Protein AF-A0A7C5FJA7-F1 (afdb_monomer_lite)

Foldseek 3Di:
DVVVVVVVVVVVVVVQVVVLVVLLVVLLVVLVVLLVVLVVVLVVLVPQPLDDPVVNVVLNVVSVVLNVVSVVLNVQSVPDPDPVSSVVSVVVVVVSSVVSVVSVVVSVLVSLLSVLVVLLVVLVVLLVVLVVLLVVLVVVVDDCPVLVVLSVQLVVLSVVLNVCSVVSVSVSSVVSSVVSVVSSVVSVVVSVVSVVCVVVPPPPDD

Secondary structure (DSSP, 8-state):
-HHHHHHHHHHHHHHHHHHHHHHHHHHHHHHHHHHHHHHHHHHHHHH-TTS-HHHHHHHHHHHHHHHHHHHHHHHHHHH--SHHHHHHHHHHHHHHHHHHHHHHHHHHHHHHHHHHHHHHHHHHHHHHHHHHHHHHHHHTT---HHHHHHHHHHHHHHHHHHHHHHTT-HHHHHHHHHHHHHHHHHHHHHHHHHHHHHHHTTS---

Radius of gyration: 31.48 Å; chains: 1; bounding box: 83×25×100 Å

pLDDT: mean 90.63, std 12.04, range [34.91, 98.62]

Sequence (206 aa):
MKEMKTRGAAITAEQKKTNLEIAKTMVQRAINKAISRLRKIQTRISKIKVITDDRKTKLTAQIEEQITALNSLKEKVGTATTKDELKTLTLQLKTKLSEARKLVKEIVAEILASHIDETITKLNTITTKIETEISTLKTQGQDVTAMEKTLNEAKNLINQTQTKNQAGDWREARKLAEQARAKLVKLVGEIKSAKAKLKGGTNETK

Structure (mmCIF, N/CA/C/O backbone):
data_AF-A0A7C5FJA7-F1
#
_entry.id   AF-A0A7C5FJA7-F1
#
loop_
_atom_site.group_PDB
_atom_site.id
_atom_site.type_symbol
_atom_site.label_atom_id
_atom_site.label_alt_id
_atom_site.label_comp_id
_atom_site.label_asym_id
_atom_site.label_entity_id
_atom_site.label_seq_id
_atom_site.pdbx_PDB_ins_code
_atom_site.Cartn_x
_atom_site.Cartn_y
_atom_site.Cartn_z
_atom_site.occupancy
_atom_site.B_iso_or_equiv
_atom_site.auth_seq_id
_atom_site.auth_comp_id
_atom_site.auth_asym_id
_atom_site.auth_atom_id
_atom_site.pdbx_PDB_model_num
ATOM 1 N N . MET A 1 1 ? 46.895 -9.691 -52.500 1.00 56.12 1 MET A N 1
ATOM 2 C CA . MET A 1 1 ? 46.841 -8.737 -51.357 1.00 56.12 1 MET A CA 1
ATOM 3 C C . MET A 1 1 ? 45.550 -7.904 -51.272 1.00 56.12 1 MET A C 1
ATOM 5 O O . MET A 1 1 ? 45.032 -7.775 -50.168 1.00 56.12 1 MET A O 1
ATOM 9 N N . LYS A 1 2 ? 44.994 -7.364 -52.375 1.00 56.56 2 LYS A N 1
ATOM 10 C CA . LYS A 1 2 ? 43.698 -6.635 -52.364 1.00 56.56 2 LYS A CA 1
ATOM 11 C C . LYS A 1 2 ? 42.500 -7.500 -51.917 1.00 56.56 2 LYS A C 1
ATOM 13 O O . LYS A 1 2 ? 41.647 -7.010 -51.188 1.00 56.56 2 LYS A O 1
ATOM 18 N N . GLU A 1 3 ? 42.476 -8.786 -52.268 1.00 55.69 3 GLU A N 1
ATOM 19 C CA . GLU A 1 3 ? 41.390 -9.723 -51.908 1.00 55.69 3 GLU A CA 1
ATOM 20 C C . GLU A 1 3 ? 41.403 -10.190 -50.438 1.00 55.69 3 GLU A C 1
ATOM 22 O O . GLU A 1 3 ? 40.358 -10.444 -49.846 1.00 55.69 3 GLU A O 1
ATOM 27 N N . MET A 1 4 ? 42.577 -10.255 -49.796 1.00 58.06 4 MET A N 1
ATOM 28 C CA . MET A 1 4 ? 42.670 -10.575 -48.361 1.00 58.06 4 MET A CA 1
ATOM 29 C C . MET A 1 4 ? 42.204 -9.407 -47.482 1.00 58.06 4 MET A C 1
ATOM 31 O O . MET A 1 4 ? 41.516 -9.624 -46.485 1.00 58.06 4 MET A O 1
ATOM 35 N N . LYS A 1 5 ? 42.526 -8.159 -47.861 1.00 60.97 5 LYS A N 1
ATOM 36 C CA . LYS A 1 5 ? 42.082 -6.962 -47.123 1.00 60.97 5 LYS A CA 1
ATOM 37 C C . LYS A 1 5 ? 40.563 -6.765 -47.195 1.00 60.97 5 LYS A C 1
ATOM 39 O O . LYS A 1 5 ? 39.954 -6.379 -46.203 1.00 60.97 5 LYS A O 1
ATOM 44 N N . THR A 1 6 ? 39.942 -7.073 -48.333 1.00 62.09 6 THR A N 1
ATOM 45 C CA . THR A 1 6 ? 38.484 -6.979 -48.522 1.00 62.09 6 THR A CA 1
ATOM 46 C C . THR A 1 6 ? 37.723 -8.077 -47.774 1.00 62.09 6 THR A C 1
ATOM 48 O O . THR A 1 6 ? 36.718 -7.774 -47.134 1.00 62.09 6 THR A O 1
ATOM 51 N N . ARG A 1 7 ? 38.237 -9.318 -47.732 1.00 60.69 7 ARG A N 1
ATOM 52 C CA . ARG A 1 7 ? 37.668 -10.390 -46.887 1.00 60.69 7 ARG A CA 1
ATOM 53 C C . ARG A 1 7 ? 37.761 -10.085 -45.385 1.00 60.69 7 ARG A C 1
ATOM 55 O O . ARG A 1 7 ? 36.775 -10.266 -44.675 1.00 60.69 7 ARG A O 1
ATOM 62 N N . GLY A 1 8 ? 38.892 -9.562 -44.900 1.00 59.78 8 GLY A N 1
ATOM 63 C CA . GLY A 1 8 ? 39.044 -9.155 -43.492 1.00 59.78 8 GLY A CA 1
ATOM 64 C C . GLY A 1 8 ? 38.118 -7.998 -43.078 1.00 59.78 8 GLY A C 1
ATOM 65 O O . GLY A 1 8 ? 37.560 -8.004 -41.978 1.00 59.78 8 GLY A O 1
ATOM 66 N N . ALA A 1 9 ? 37.890 -7.034 -43.977 1.00 64.19 9 ALA A N 1
ATOM 67 C CA . ALA A 1 9 ? 36.940 -5.937 -43.770 1.00 64.19 9 ALA A CA 1
ATOM 68 C C . ALA A 1 9 ? 35.469 -6.409 -43.772 1.00 64.19 9 ALA A C 1
ATOM 70 O O . ALA A 1 9 ? 34.658 -5.911 -42.993 1.00 64.19 9 ALA A O 1
ATOM 71 N N . ALA A 1 10 ? 35.125 -7.403 -44.597 1.00 62.59 10 ALA A N 1
ATOM 72 C CA . ALA A 1 10 ? 33.783 -7.984 -44.640 1.00 62.59 10 ALA A CA 1
ATOM 73 C C . ALA A 1 10 ? 33.454 -8.801 -43.375 1.00 62.59 10 ALA A C 1
ATOM 75 O O . ALA A 1 10 ? 32.378 -8.641 -42.804 1.00 62.59 10 ALA A O 1
ATOM 76 N N . ILE A 1 11 ? 34.402 -9.608 -42.878 1.00 62.06 11 ILE A N 1
ATOM 77 C CA . ILE A 1 11 ? 34.234 -10.380 -41.630 1.00 62.06 11 ILE A CA 1
ATOM 78 C C . ILE A 1 11 ? 34.013 -9.444 -40.431 1.00 62.06 11 ILE A C 1
ATOM 80 O O . ILE A 1 11 ? 33.131 -9.679 -39.604 1.00 62.06 11 ILE A O 1
ATOM 84 N N . THR A 1 12 ? 34.757 -8.337 -40.366 1.00 75.38 12 THR A N 1
ATOM 85 C CA . THR A 1 12 ? 34.593 -7.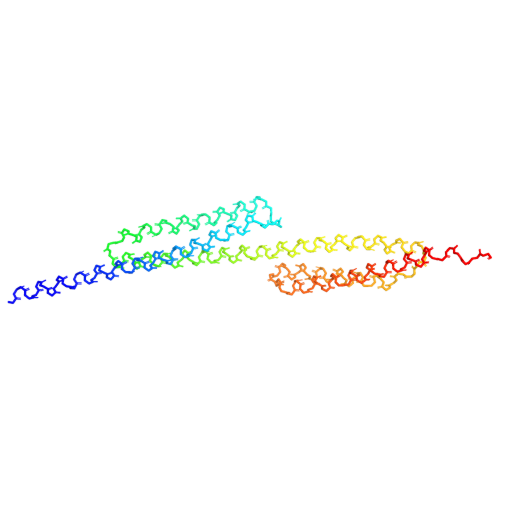341 -39.297 1.00 75.38 12 THR A CA 1
ATOM 86 C C . THR A 1 12 ? 33.293 -6.539 -39.416 1.00 75.38 12 THR A C 1
ATOM 88 O O . THR A 1 12 ? 32.748 -6.126 -38.391 1.00 75.38 12 THR A O 1
ATOM 91 N N . ALA A 1 13 ? 32.755 -6.333 -40.621 1.00 73.88 13 ALA A N 1
ATOM 92 C CA . ALA A 1 13 ? 31.445 -5.709 -40.824 1.00 73.88 13 ALA A CA 1
ATOM 93 C C . ALA A 1 13 ? 30.287 -6.635 -40.404 1.00 73.88 13 ALA A C 1
ATOM 95 O O . ALA A 1 13 ? 29.393 -6.203 -39.672 1.00 73.88 13 ALA A O 1
ATOM 96 N N . GLU A 1 14 ? 30.343 -7.915 -40.778 1.00 77.31 14 GLU A N 1
ATOM 97 C CA . GLU A 1 14 ? 29.319 -8.905 -40.417 1.00 77.31 14 GLU A CA 1
ATOM 98 C C . GLU A 1 14 ? 29.291 -9.169 -38.901 1.00 77.31 14 GLU A C 1
ATOM 100 O O . GLU A 1 14 ? 28.226 -9.231 -38.279 1.00 77.31 14 GLU A O 1
ATOM 105 N N . GLN A 1 15 ? 30.463 -9.206 -38.257 1.00 82.44 15 GLN A N 1
ATOM 106 C CA . GLN A 1 15 ? 30.565 -9.277 -36.796 1.00 82.44 15 GLN A CA 1
ATOM 107 C C . GLN A 1 15 ? 29.988 -8.032 -36.109 1.00 82.44 15 GLN A C 1
ATOM 109 O O . GLN A 1 15 ? 29.290 -8.155 -35.103 1.00 82.44 15 GLN A O 1
ATOM 114 N N . LYS A 1 16 ? 30.225 -6.825 -36.643 1.00 79.62 16 LYS A N 1
ATOM 115 C CA . LYS A 1 16 ? 29.628 -5.588 -36.104 1.00 79.62 16 LYS A CA 1
ATOM 116 C C . LYS A 1 16 ? 28.101 -5.605 -36.200 1.00 79.62 16 LYS A C 1
ATOM 118 O O . LYS A 1 16 ? 27.443 -5.229 -35.231 1.00 79.62 16 LYS A O 1
ATOM 123 N N . LYS A 1 17 ? 27.553 -6.075 -37.322 1.00 81.44 17 LYS A N 1
ATOM 124 C CA . LYS A 1 17 ? 26.106 -6.234 -37.529 1.00 81.44 17 LYS A CA 1
ATOM 125 C C . LYS A 1 17 ? 25.508 -7.248 -36.551 1.00 81.44 17 LYS A C 1
ATOM 127 O O . LYS A 1 17 ? 24.547 -6.934 -35.856 1.00 81.44 17 LYS A O 1
ATOM 132 N N . THR A 1 18 ? 26.142 -8.411 -36.413 1.00 87.62 18 THR A N 1
ATOM 133 C CA . THR A 1 18 ? 25.733 -9.453 -35.455 1.00 87.62 18 THR A CA 1
ATOM 134 C C . THR A 1 18 ? 25.728 -8.926 -34.016 1.00 87.62 18 THR A C 1
ATOM 136 O O . THR A 1 18 ? 24.756 -9.099 -33.282 1.00 87.62 18 THR A O 1
ATOM 139 N N . ASN A 1 19 ? 26.781 -8.207 -33.618 1.00 88.25 19 ASN A N 1
ATOM 140 C CA . ASN A 1 19 ? 26.882 -7.620 -32.282 1.00 88.25 19 ASN A CA 1
ATOM 141 C C . ASN A 1 19 ? 25.802 -6.559 -32.016 1.00 88.25 19 ASN A C 1
ATOM 143 O O . ASN A 1 19 ? 25.291 -6.475 -30.897 1.00 88.25 19 ASN A O 1
ATOM 147 N N . LEU A 1 20 ? 25.443 -5.759 -33.025 1.00 90.56 20 LEU A N 1
ATOM 148 C CA . LEU A 1 20 ? 24.366 -4.776 -32.915 1.00 90.56 20 LEU A CA 1
ATOM 149 C C . LEU A 1 20 ? 23.011 -5.458 -32.691 1.00 90.56 20 LEU A C 1
ATOM 151 O O . LEU A 1 20 ? 22.285 -5.071 -31.777 1.00 90.56 20 LEU A O 1
ATOM 155 N N . GLU A 1 21 ? 22.693 -6.498 -33.462 1.00 92.44 21 GLU A N 1
ATOM 156 C CA . GLU A 1 21 ? 21.430 -7.238 -33.329 1.00 92.44 21 GLU A CA 1
ATOM 157 C C . GLU A 1 21 ? 21.306 -7.961 -31.980 1.00 92.44 21 GLU A C 1
ATOM 159 O O . GLU A 1 21 ? 20.252 -7.928 -31.329 1.00 92.44 21 GLU A O 1
ATOM 164 N N . ILE A 1 22 ? 22.406 -8.536 -31.485 1.00 92.75 22 ILE A N 1
ATOM 165 C CA . ILE A 1 22 ? 22.460 -9.097 -30.130 1.00 92.75 22 ILE A CA 1
ATOM 166 C C . ILE A 1 22 ? 22.164 -8.002 -29.094 1.00 92.75 22 ILE A C 1
ATOM 168 O O . ILE A 1 22 ? 21.332 -8.197 -28.203 1.00 92.75 22 ILE A O 1
ATOM 172 N N . ALA A 1 23 ? 22.802 -6.835 -29.215 1.00 92.69 23 ALA A N 1
ATOM 173 C CA . ALA A 1 23 ? 22.613 -5.734 -28.279 1.00 92.69 23 ALA A CA 1
ATOM 174 C C . ALA A 1 23 ? 21.168 -5.198 -28.296 1.00 92.69 23 ALA A C 1
ATOM 176 O O . ALA A 1 23 ? 20.574 -5.024 -27.228 1.00 92.69 23 ALA A O 1
ATOM 177 N N . LYS A 1 24 ? 20.556 -5.026 -29.478 1.00 95.50 24 LYS A N 1
ATOM 178 C CA . LYS A 1 24 ? 19.128 -4.683 -29.610 1.00 95.50 24 LYS A CA 1
ATOM 179 C C . LYS A 1 24 ? 18.246 -5.685 -28.879 1.00 95.50 24 LYS A C 1
ATOM 181 O O . LYS A 1 24 ? 17.399 -5.294 -28.075 1.00 95.50 24 LYS A O 1
ATOM 186 N N . THR A 1 25 ? 18.492 -6.975 -29.101 1.00 95.31 25 THR A N 1
ATOM 187 C CA . THR A 1 25 ? 17.733 -8.061 -28.472 1.00 95.31 25 THR A CA 1
ATOM 188 C C . THR A 1 25 ? 17.810 -7.981 -26.945 1.00 95.31 25 THR A C 1
ATOM 190 O O . THR A 1 25 ? 16.794 -8.132 -26.261 1.00 95.31 25 THR A O 1
ATOM 193 N N . MET A 1 26 ? 18.989 -7.700 -26.379 1.00 94.19 26 MET A N 1
ATOM 194 C CA . MET A 1 26 ? 19.143 -7.534 -24.928 1.00 94.19 26 MET A CA 1
ATOM 195 C C . MET A 1 26 ? 18.334 -6.344 -24.390 1.00 94.19 26 MET A C 1
ATOM 197 O O . MET A 1 26 ? 17.632 -6.480 -23.383 1.00 94.19 26 MET A O 1
ATOM 201 N N . VAL A 1 27 ? 18.386 -5.197 -25.074 1.00 95.19 27 VAL A N 1
ATOM 202 C CA . VAL A 1 27 ? 17.645 -3.986 -24.686 1.00 95.19 27 VAL A CA 1
ATOM 203 C C . VAL A 1 27 ? 16.133 -4.220 -24.778 1.00 95.19 27 VAL A C 1
ATOM 205 O O . VAL A 1 27 ? 15.401 -3.927 -23.829 1.00 95.19 27 VAL A O 1
ATOM 208 N N . GLN A 1 28 ? 15.653 -4.840 -25.857 1.00 96.25 28 GLN A N 1
ATOM 209 C CA . GLN A 1 28 ? 14.239 -5.190 -26.019 1.00 96.25 28 GLN A CA 1
ATOM 210 C C . GLN A 1 28 ? 13.755 -6.178 -24.948 1.00 96.25 28 GLN A C 1
ATOM 212 O O . GLN A 1 28 ? 12.652 -6.020 -24.420 1.00 96.25 28 GLN A O 1
ATOM 217 N N . ARG A 1 29 ? 14.575 -7.166 -24.557 1.00 96.50 29 ARG A N 1
ATOM 218 C CA . ARG A 1 29 ? 14.259 -8.068 -23.432 1.00 96.50 29 ARG A CA 1
ATOM 219 C C . ARG A 1 29 ? 14.104 -7.304 -22.117 1.00 96.50 29 ARG A C 1
ATOM 221 O O . ARG A 1 29 ? 13.170 -7.582 -21.360 1.00 96.50 29 ARG A O 1
ATOM 228 N N . ALA A 1 30 ? 14.979 -6.335 -21.846 1.00 94.69 30 ALA A N 1
ATOM 229 C CA . ALA A 1 30 ? 14.880 -5.497 -20.652 1.00 94.69 30 ALA A CA 1
ATOM 230 C C . ALA A 1 30 ? 13.586 -4.664 -20.646 1.00 94.69 30 ALA A C 1
ATOM 232 O O . ALA A 1 30 ? 12.891 -4.628 -19.626 1.00 94.69 30 ALA A O 1
ATOM 233 N N . ILE A 1 31 ? 13.223 -4.077 -21.792 1.00 96.69 31 ILE A N 1
ATOM 234 C CA . ILE A 1 31 ? 11.964 -3.341 -21.971 1.00 96.69 31 ILE A CA 1
ATOM 235 C C . ILE A 1 31 ? 10.753 -4.248 -21.725 1.00 96.69 31 ILE A C 1
ATOM 237 O O . ILE A 1 31 ? 9.906 -3.931 -20.889 1.00 96.69 31 ILE A O 1
ATOM 241 N N . ASN A 1 32 ? 10.698 -5.417 -22.370 1.00 97.19 32 ASN A N 1
ATOM 242 C CA . ASN A 1 32 ? 9.594 -6.369 -22.205 1.00 97.19 32 ASN A CA 1
ATOM 243 C C . ASN A 1 32 ? 9.425 -6.800 -20.738 1.00 97.19 32 ASN A C 1
ATOM 245 O O . ASN A 1 32 ? 8.305 -6.895 -20.232 1.00 97.19 32 ASN A O 1
ATOM 249 N N . LYS A 1 33 ? 10.534 -7.018 -20.017 1.00 96.00 33 LYS A N 1
ATOM 250 C CA . LYS A 1 33 ? 10.501 -7.355 -18.587 1.00 96.00 33 LYS A CA 1
ATOM 251 C C . LYS A 1 33 ? 9.928 -6.213 -17.743 1.00 96.00 33 LYS A C 1
ATOM 253 O O . LYS A 1 33 ? 9.192 -6.479 -16.791 1.00 96.00 33 LYS A O 1
ATOM 258 N N . ALA A 1 34 ? 10.254 -4.964 -18.069 1.00 94.75 34 ALA A N 1
ATOM 259 C CA . ALA A 1 34 ? 9.702 -3.796 -17.390 1.00 94.75 34 ALA A CA 1
ATOM 260 C C . ALA A 1 34 ? 8.194 -3.651 -17.643 1.00 94.75 34 ALA A C 1
ATOM 262 O O . ALA A 1 34 ? 7.433 -3.550 -16.681 1.00 94.75 34 ALA A O 1
ATOM 263 N N . ILE A 1 35 ? 7.758 -3.767 -18.901 1.00 96.81 35 ILE A N 1
ATOM 264 C CA . ILE A 1 35 ? 6.336 -3.740 -19.282 1.00 96.81 35 ILE A CA 1
ATOM 265 C C . ILE A 1 35 ? 5.559 -4.850 -18.564 1.00 96.81 35 ILE A C 1
ATOM 267 O O . ILE A 1 35 ? 4.520 -4.591 -17.961 1.00 96.81 35 ILE A O 1
ATOM 271 N N . SER A 1 36 ? 6.084 -6.080 -18.549 1.00 96.62 36 SER A N 1
ATOM 272 C CA . SER A 1 36 ? 5.445 -7.206 -17.855 1.00 96.62 36 SER A CA 1
ATOM 273 C C . SER A 1 36 ? 5.251 -6.934 -16.358 1.00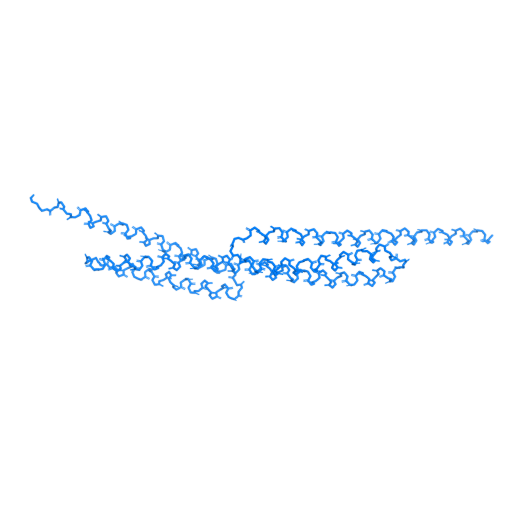 96.62 36 SER A C 1
ATOM 275 O O . SER A 1 36 ? 4.202 -7.249 -15.794 1.00 96.62 36 SER A O 1
ATOM 277 N N . ARG A 1 37 ? 6.234 -6.310 -15.694 1.00 93.06 37 ARG A N 1
ATOM 278 C CA . ARG A 1 37 ? 6.112 -5.919 -14.279 1.00 93.06 37 ARG A CA 1
ATOM 279 C C . ARG A 1 37 ? 5.041 -4.850 -14.075 1.00 93.06 37 ARG A C 1
ATOM 281 O O . ARG A 1 37 ? 4.235 -4.996 -13.161 1.00 93.06 37 ARG A O 1
ATOM 288 N N . LEU A 1 38 ? 5.007 -3.828 -14.927 1.00 95.44 38 LEU A N 1
ATOM 289 C CA . LEU A 1 38 ? 3.996 -2.769 -14.877 1.00 95.44 38 LEU A CA 1
ATOM 290 C C . LEU A 1 38 ? 2.575 -3.326 -15.074 1.00 95.44 38 LEU A C 1
ATOM 292 O O . LEU A 1 38 ? 1.698 -3.056 -14.256 1.00 95.44 38 LEU A O 1
ATOM 296 N N . ARG A 1 39 ? 2.368 -4.221 -16.050 1.00 96.06 39 ARG A N 1
ATOM 297 C CA . ARG A 1 39 ? 1.082 -4.916 -16.270 1.00 96.06 39 ARG A CA 1
ATOM 298 C C . ARG A 1 39 ? 0.633 -5.744 -15.060 1.00 96.06 39 ARG A C 1
ATOM 300 O O . ARG A 1 39 ? -0.546 -5.744 -14.699 1.00 96.06 39 ARG A O 1
ATOM 307 N N . LYS A 1 40 ? 1.565 -6.426 -14.380 1.00 93.94 40 LYS A N 1
ATOM 308 C CA . LYS A 1 40 ? 1.256 -7.151 -13.131 1.00 93.94 40 LYS A CA 1
ATOM 309 C C . LYS A 1 40 ? 0.789 -6.207 -12.025 1.00 93.94 40 LYS A C 1
ATOM 311 O O . LYS A 1 40 ? -0.090 -6.577 -11.254 1.00 93.94 40 LYS A O 1
ATOM 316 N N . ILE A 1 41 ? 1.363 -5.011 -11.940 1.00 91.69 41 ILE A N 1
ATOM 317 C CA . ILE A 1 41 ? 0.970 -4.004 -10.948 1.00 91.69 41 ILE A CA 1
ATOM 318 C C . ILE A 1 41 ? -0.406 -3.432 -11.284 1.00 91.69 41 ILE A C 1
ATOM 320 O O . ILE A 1 41 ? -1.255 -3.398 -10.402 1.00 91.69 41 ILE A O 1
ATOM 324 N N . GLN A 1 42 ? -0.675 -3.115 -12.551 1.00 92.19 42 GLN A N 1
ATOM 325 C CA . GLN A 1 42 ? -2.005 -2.715 -13.029 1.00 92.19 42 GLN A CA 1
ATOM 326 C C . GLN A 1 42 ? -3.081 -3.747 -12.644 1.00 92.19 42 GLN A C 1
ATOM 328 O O . GLN A 1 42 ? -4.117 -3.401 -12.084 1.00 92.19 42 GLN A O 1
ATOM 333 N N . THR A 1 43 ? -2.784 -5.038 -12.832 1.00 92.19 43 THR A N 1
ATOM 334 C CA . THR A 1 43 ? -3.673 -6.144 -12.425 1.00 92.19 43 THR A CA 1
ATOM 335 C C . THR A 1 43 ? -3.857 -6.236 -10.908 1.00 92.19 43 THR A C 1
ATOM 337 O O . THR A 1 43 ? -4.891 -6.698 -10.431 1.00 92.19 43 THR A O 1
ATOM 340 N N . ARG A 1 44 ? -2.846 -5.859 -10.118 1.00 90.06 44 ARG A N 1
ATOM 341 C CA . ARG A 1 44 ? -2.973 -5.816 -8.656 1.00 90.06 44 ARG A CA 1
ATOM 342 C C . ARG A 1 44 ? -3.861 -4.653 -8.234 1.00 90.06 44 ARG A C 1
ATOM 344 O O . ARG A 1 44 ? -4.767 -4.886 -7.450 1.00 90.06 44 ARG A O 1
ATOM 351 N N . ILE A 1 45 ? -3.650 -3.458 -8.789 1.00 90.44 45 ILE A N 1
ATOM 352 C CA . ILE A 1 45 ? -4.440 -2.253 -8.485 1.00 90.44 45 ILE A CA 1
ATOM 353 C C . ILE A 1 45 ? -5.934 -2.498 -8.700 1.00 90.44 45 ILE A C 1
ATOM 355 O O . ILE A 1 45 ? -6.730 -2.182 -7.820 1.00 90.44 45 ILE A O 1
ATOM 359 N N . SER A 1 46 ? -6.319 -3.132 -9.813 1.00 88.75 46 SER A N 1
ATOM 360 C CA . SER A 1 46 ? -7.735 -3.403 -10.102 1.00 88.75 46 SER A CA 1
ATOM 361 C C . SER A 1 46 ? -8.417 -4.310 -9.070 1.00 88.75 46 SER A C 1
ATOM 363 O O . SER A 1 46 ? -9.630 -4.240 -8.896 1.00 88.75 46 SER A O 1
ATOM 365 N N . LYS A 1 47 ? -7.651 -5.131 -8.343 1.00 89.81 47 LYS A N 1
ATOM 366 C CA . LYS A 1 47 ? -8.164 -6.068 -7.330 1.00 89.81 47 LYS A CA 1
ATOM 367 C C . LYS A 1 47 ? -8.205 -5.487 -5.915 1.00 89.81 47 LYS A C 1
ATOM 369 O O . LYS A 1 47 ? -8.737 -6.133 -5.012 1.00 89.81 47 LYS A O 1
ATOM 374 N N . ILE A 1 48 ? -7.629 -4.308 -5.688 1.00 87.75 48 ILE A N 1
ATOM 375 C CA . ILE A 1 48 ? -7.510 -3.730 -4.346 1.00 87.75 48 ILE A CA 1
ATOM 376 C C . ILE A 1 48 ? -8.823 -3.062 -3.960 1.00 87.75 48 ILE A C 1
ATOM 378 O O . ILE A 1 48 ? -9.225 -2.072 -4.552 1.00 87.75 48 ILE A O 1
ATOM 382 N N . LYS A 1 49 ? -9.501 -3.592 -2.942 1.00 88.38 49 LYS A N 1
ATOM 383 C CA . LYS A 1 49 ? -10.803 -3.065 -2.504 1.00 88.38 49 LYS A CA 1
ATOM 384 C C . LYS A 1 49 ? -10.706 -1.755 -1.721 1.00 88.38 49 LYS A C 1
ATOM 386 O O . LYS A 1 49 ? -11.665 -1.002 -1.706 1.00 88.38 49 LYS A O 1
ATOM 391 N N . VAL A 1 50 ? -9.563 -1.495 -1.086 1.00 86.38 50 VAL A N 1
ATOM 392 C CA . VAL A 1 50 ? -9.382 -0.356 -0.166 1.00 86.38 50 VAL A CA 1
ATOM 393 C C . VAL A 1 50 ? -9.084 0.970 -0.866 1.00 86.38 50 VAL A C 1
ATOM 395 O O . VAL A 1 50 ? -9.062 2.007 -0.219 1.00 86.38 50 VAL A O 1
ATOM 398 N N . ILE A 1 51 ? -8.847 0.944 -2.179 1.00 86.25 51 ILE A N 1
ATOM 399 C CA . ILE A 1 51 ? -8.604 2.135 -2.997 1.00 86.25 51 ILE A CA 1
ATOM 400 C C . ILE A 1 51 ? -9.873 2.435 -3.794 1.00 86.25 51 ILE A C 1
ATOM 402 O O . ILE A 1 51 ? -10.500 1.516 -4.327 1.00 86.25 51 ILE A O 1
ATOM 406 N N . THR A 1 52 ? -10.229 3.715 -3.901 1.00 86.50 52 THR A N 1
ATOM 407 C CA . THR A 1 52 ? -11.384 4.172 -4.685 1.00 86.50 52 THR A CA 1
ATOM 408 C C . THR A 1 52 ? -11.197 3.907 -6.179 1.00 86.50 52 THR A C 1
ATOM 410 O O . THR A 1 52 ? -10.073 3.890 -6.691 1.00 86.50 52 THR A O 1
ATOM 413 N N . ASP A 1 53 ? -12.294 3.725 -6.911 1.00 88.50 53 ASP A N 1
ATOM 414 C CA . ASP A 1 53 ? -12.224 3.413 -8.343 1.00 88.50 53 ASP A CA 1
ATOM 415 C C . ASP A 1 53 ? -11.639 4.566 -9.172 1.00 88.50 53 ASP A C 1
ATOM 417 O O . ASP A 1 53 ? -10.821 4.333 -10.067 1.00 88.50 53 ASP A O 1
ATOM 421 N N . ASP A 1 54 ? -11.918 5.815 -8.796 1.00 86.44 54 ASP A N 1
ATOM 422 C CA . ASP A 1 54 ? -11.276 6.998 -9.380 1.00 86.44 54 ASP A CA 1
ATOM 423 C C . ASP A 1 54 ? -9.755 6.955 -9.228 1.00 86.44 54 ASP A C 1
ATOM 425 O O . ASP A 1 54 ? -8.999 7.245 -10.163 1.00 86.44 54 ASP A O 1
ATOM 429 N N . ARG A 1 55 ? -9.271 6.571 -8.041 1.00 88.31 55 ARG A N 1
ATOM 430 C CA . ARG A 1 55 ? -7.835 6.512 -7.786 1.00 88.31 55 ARG A CA 1
ATOM 431 C C . ARG A 1 55 ? -7.187 5.341 -8.514 1.00 88.31 55 ARG A C 1
ATOM 433 O O . ARG A 1 55 ? -6.130 5.535 -9.116 1.00 88.31 55 ARG A O 1
ATOM 440 N N . LYS A 1 56 ? -7.835 4.170 -8.565 1.00 91.44 56 LYS A N 1
ATOM 441 C CA . LYS A 1 56 ? -7.390 3.046 -9.411 1.00 91.44 56 LYS A CA 1
ATOM 442 C C . LYS A 1 56 ? -7.260 3.460 -10.870 1.00 91.44 56 LYS A C 1
ATOM 444 O O . LYS A 1 56 ? -6.270 3.100 -11.508 1.00 91.44 56 LYS A O 1
ATOM 449 N N . THR A 1 57 ? -8.226 4.222 -11.379 1.00 91.38 57 THR A N 1
ATOM 450 C CA . THR A 1 57 ? -8.231 4.726 -12.756 1.00 91.38 57 THR A CA 1
ATOM 451 C C . THR A 1 57 ? -7.028 5.633 -13.003 1.00 91.38 57 THR A C 1
ATOM 453 O O . THR A 1 57 ? -6.272 5.400 -13.945 1.00 91.38 57 THR A O 1
ATOM 456 N N . LYS A 1 58 ? -6.762 6.589 -12.101 1.00 91.31 58 LYS A N 1
ATOM 457 C CA . LYS A 1 58 ? -5.583 7.472 -12.186 1.00 91.31 58 LYS A CA 1
ATOM 458 C C . LYS A 1 58 ? -4.260 6.698 -12.151 1.00 91.31 58 LYS A C 1
ATOM 460 O O . LYS A 1 58 ? -3.408 6.918 -13.007 1.00 91.31 58 LYS A O 1
ATOM 465 N N . LEU A 1 59 ? -4.092 5.769 -11.205 1.00 92.12 59 LEU A N 1
ATOM 466 C CA . LEU A 1 59 ? -2.870 4.955 -11.106 1.00 92.12 59 LEU A CA 1
ATOM 467 C C . LEU A 1 59 ? -2.678 4.058 -12.338 1.00 92.12 59 LEU A C 1
ATOM 469 O O . LEU A 1 59 ? -1.560 3.869 -12.817 1.00 92.12 59 LEU A O 1
ATOM 473 N N . THR A 1 60 ? -3.776 3.522 -12.870 1.00 93.31 60 THR A N 1
ATOM 474 C CA . THR A 1 60 ? -3.770 2.715 -14.094 1.00 93.31 60 THR A CA 1
ATOM 475 C C . THR A 1 60 ? -3.344 3.543 -15.302 1.00 93.31 60 THR A C 1
ATOM 477 O O . THR A 1 60 ? -2.504 3.083 -16.072 1.00 93.31 60 THR A O 1
ATOM 480 N N . ALA A 1 61 ? -3.846 4.773 -15.433 1.00 94.38 61 ALA A N 1
ATOM 481 C CA . ALA A 1 61 ? -3.452 5.686 -16.502 1.00 94.38 61 ALA A CA 1
ATOM 482 C C . ALA A 1 61 ? -1.951 6.029 -16.446 1.00 94.38 61 ALA A C 1
ATOM 484 O O . ALA A 1 61 ? -1.268 5.946 -17.464 1.00 94.38 61 ALA A O 1
ATOM 485 N N . GLN A 1 62 ? -1.407 6.310 -15.255 1.00 94.06 62 GLN A N 1
ATOM 486 C CA . GLN A 1 62 ? 0.030 6.568 -15.072 1.00 94.06 62 GLN A CA 1
ATOM 487 C C . GLN A 1 62 ? 0.900 5.359 -15.453 1.00 94.06 62 GLN A C 1
ATOM 489 O O . GLN A 1 62 ? 1.971 5.507 -16.042 1.00 94.06 62 GLN A O 1
ATOM 494 N N . ILE A 1 63 ? 0.449 4.140 -15.134 1.00 95.19 63 ILE A N 1
ATOM 495 C CA . ILE A 1 63 ? 1.135 2.917 -15.568 1.00 95.19 63 ILE A CA 1
ATOM 496 C C . ILE A 1 63 ? 1.077 2.770 -17.093 1.00 95.19 63 ILE A C 1
ATOM 498 O O . ILE A 1 63 ? 2.089 2.412 -17.701 1.00 95.19 63 ILE A O 1
ATOM 502 N N . GLU A 1 64 ? -0.075 3.033 -17.712 1.00 96.19 64 GLU A N 1
ATOM 503 C CA . GLU A 1 64 ? -0.244 2.916 -19.163 1.00 96.19 64 GLU A CA 1
ATOM 504 C C . GLU A 1 64 ? 0.632 3.920 -19.922 1.00 96.19 64 GLU A C 1
ATOM 506 O O . GLU A 1 64 ? 1.234 3.566 -20.936 1.00 96.19 64 GLU A O 1
ATOM 511 N N . GLU A 1 65 ? 0.791 5.135 -19.396 1.00 95.75 65 GLU A N 1
ATOM 512 C CA . GLU A 1 65 ? 1.712 6.139 -19.935 1.00 95.75 65 GLU A CA 1
ATOM 513 C C . GLU A 1 65 ? 3.158 5.611 -19.962 1.00 95.75 65 GLU A C 1
ATOM 515 O O . GLU A 1 65 ? 3.843 5.674 -20.987 1.00 95.75 65 GLU A O 1
ATOM 520 N N . GLN A 1 66 ? 3.611 4.994 -18.865 1.00 96.25 66 GLN A N 1
ATOM 521 C CA . GLN A 1 66 ? 4.950 4.399 -18.785 1.00 96.25 66 GLN A CA 1
ATOM 522 C C . GLN A 1 66 ? 5.110 3.193 -19.722 1.00 96.25 66 GLN A C 1
ATOM 524 O O . GLN A 1 66 ? 6.162 3.025 -20.344 1.00 96.25 66 GLN A O 1
ATOM 529 N N . ILE A 1 67 ? 4.077 2.356 -19.857 1.00 96.69 67 ILE A N 1
ATOM 530 C CA . ILE A 1 67 ? 4.072 1.236 -20.810 1.00 96.69 67 ILE A CA 1
ATOM 531 C C . ILE A 1 67 ? 4.160 1.756 -22.249 1.00 96.69 67 ILE A C 1
ATOM 533 O O . ILE A 1 67 ? 4.953 1.234 -23.033 1.00 96.69 67 ILE A O 1
ATOM 537 N N . THR A 1 68 ? 3.403 2.800 -22.579 1.00 97.44 68 THR A N 1
ATOM 538 C CA . THR A 1 68 ? 3.404 3.438 -23.901 1.00 97.44 68 THR A CA 1
ATOM 539 C C . THR A 1 68 ? 4.782 4.009 -24.231 1.00 97.44 68 THR A C 1
ATOM 541 O O . THR A 1 68 ? 5.334 3.715 -25.294 1.00 97.44 68 THR A O 1
ATOM 544 N N . ALA A 1 69 ? 5.406 4.727 -23.291 1.00 96.19 69 ALA A N 1
ATOM 545 C CA . ALA A 1 69 ? 6.762 5.248 -23.462 1.00 96.19 69 ALA A CA 1
ATOM 546 C C . ALA A 1 69 ? 7.800 4.128 -23.682 1.00 96.19 69 ALA A C 1
ATOM 548 O O . ALA A 1 69 ? 8.683 4.249 -24.535 1.00 96.19 69 ALA A O 1
ATOM 549 N N . LEU A 1 70 ? 7.687 3.018 -22.943 1.00 97.25 70 LEU A N 1
ATOM 550 C CA . LEU A 1 70 ? 8.564 1.854 -23.100 1.00 97.25 70 LEU A CA 1
ATOM 551 C C . LEU A 1 70 ? 8.355 1.135 -24.442 1.00 97.25 70 LEU A C 1
ATOM 553 O O . LEU A 1 70 ? 9.337 0.722 -25.056 1.00 97.25 70 LEU A O 1
ATOM 557 N N . ASN A 1 71 ? 7.113 1.009 -24.920 1.00 97.75 71 ASN A N 1
ATOM 558 C CA . ASN A 1 71 ? 6.813 0.442 -26.238 1.00 97.75 71 ASN A CA 1
ATOM 559 C C . ASN A 1 71 ? 7.382 1.307 -27.370 1.00 97.75 71 ASN A C 1
ATOM 561 O O . ASN A 1 71 ? 8.075 0.779 -28.236 1.00 97.75 71 ASN A O 1
ATOM 565 N N . SER A 1 72 ? 7.209 2.630 -27.308 1.00 97.12 72 SER A N 1
ATOM 566 C CA . SER A 1 72 ? 7.818 3.540 -28.288 1.00 97.12 72 SER A CA 1
ATOM 567 C C . SER A 1 72 ? 9.347 3.410 -28.306 1.00 97.12 72 SER A C 1
ATOM 569 O O . SER A 1 72 ? 9.976 3.368 -29.364 1.00 97.12 72 SER A O 1
ATOM 571 N N . LEU A 1 73 ? 9.977 3.272 -27.134 1.00 96.94 73 LEU A N 1
ATOM 572 C CA . LEU A 1 73 ? 11.420 3.057 -27.062 1.00 96.94 73 LEU A CA 1
ATOM 573 C C . LEU A 1 73 ? 11.839 1.696 -27.643 1.00 96.94 73 LEU A C 1
ATOM 575 O O . LEU A 1 73 ? 12.888 1.597 -28.276 1.00 96.94 73 LEU A O 1
ATOM 579 N N . LYS A 1 74 ? 11.022 0.652 -27.462 1.00 96.94 74 LYS A N 1
ATOM 580 C CA . LYS A 1 74 ? 11.255 -0.684 -28.031 1.00 96.94 74 LYS A CA 1
ATOM 581 C C . LYS A 1 74 ? 11.276 -0.657 -29.557 1.00 96.94 74 LYS A C 1
ATOM 583 O O . LYS A 1 74 ? 12.140 -1.306 -30.150 1.00 96.94 74 LYS A O 1
ATOM 588 N N . GLU A 1 75 ? 10.355 0.085 -30.166 1.00 96.69 75 GLU A N 1
ATOM 589 C CA . GLU A 1 75 ? 10.292 0.282 -31.618 1.00 96.69 75 GLU A CA 1
ATOM 590 C C . GLU A 1 75 ? 11.556 0.978 -32.125 1.00 96.69 75 GLU A C 1
ATOM 592 O O . GLU A 1 75 ? 12.244 0.433 -32.988 1.00 96.69 75 GLU A O 1
ATOM 597 N N . LYS A 1 76 ? 11.948 2.094 -31.491 1.00 96.62 76 LYS A N 1
ATOM 598 C CA . LYS A 1 76 ? 13.188 2.821 -31.824 1.00 96.62 76 LYS A CA 1
ATOM 599 C C . LYS A 1 76 ? 14.439 1.946 -31.711 1.00 96.62 76 LYS A C 1
ATOM 601 O O . LYS A 1 76 ? 15.349 2.053 -32.525 1.00 96.62 76 LYS A O 1
ATOM 606 N N . VAL A 1 77 ? 14.495 1.061 -30.711 1.00 95.81 77 VAL A N 1
ATOM 607 C CA . VAL A 1 77 ? 15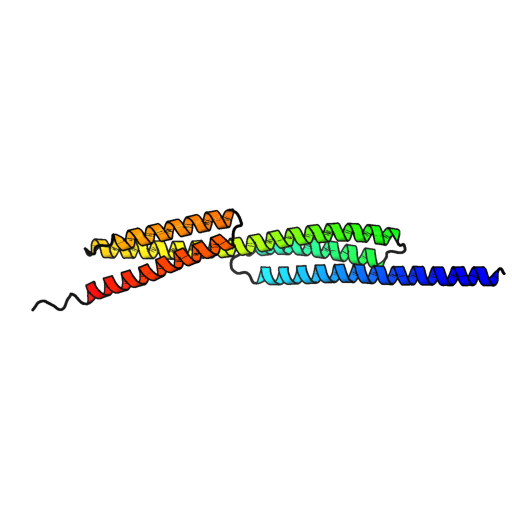.592 0.087 -30.564 1.00 95.81 77 VAL A CA 1
ATOM 608 C C . VAL A 1 77 ? 15.597 -0.923 -31.712 1.00 95.81 77 VAL A C 1
ATOM 610 O O . VAL A 1 77 ? 16.671 -1.291 -32.182 1.00 95.81 77 VAL A O 1
ATOM 613 N N . GLY A 1 78 ? 14.424 -1.359 -32.180 1.00 92.50 78 GLY A N 1
ATOM 614 C CA . GLY A 1 78 ? 14.312 -2.261 -33.329 1.00 92.50 78 GLY A CA 1
ATOM 615 C C . GLY A 1 78 ? 14.860 -1.643 -34.617 1.00 92.50 78 GLY A C 1
ATOM 616 O O . GLY A 1 78 ? 15.569 -2.315 -35.367 1.00 92.50 78 GLY A O 1
ATOM 617 N N . THR A 1 79 ? 14.606 -0.349 -34.826 1.00 95.31 79 THR A N 1
ATOM 618 C CA . THR A 1 79 ? 15.020 0.387 -36.030 1.00 95.31 79 THR A CA 1
ATOM 619 C C . THR A 1 79 ? 16.427 0.981 -35.957 1.00 95.31 79 THR A C 1
ATOM 621 O O . THR A 1 79 ? 16.888 1.528 -36.952 1.00 95.31 79 THR A O 1
ATOM 624 N N . ALA A 1 80 ? 17.120 0.900 -34.815 1.00 94.81 80 ALA A N 1
ATOM 625 C CA . ALA A 1 80 ? 18.464 1.463 -34.669 1.00 94.81 80 ALA A CA 1
ATOM 626 C C . ALA A 1 80 ? 19.443 0.824 -35.670 1.00 94.81 80 ALA A C 1
ATOM 628 O O . ALA A 1 80 ? 19.512 -0.396 -35.793 1.00 94.81 80 ALA A O 1
ATOM 629 N N . THR A 1 81 ? 20.229 1.620 -36.380 1.00 92.38 81 THR A N 1
ATOM 630 C CA . THR A 1 81 ? 21.177 1.120 -37.394 1.00 92.38 81 THR A CA 1
ATOM 631 C C . THR A 1 81 ? 22.625 1.207 -36.930 1.00 92.38 81 THR A C 1
ATOM 633 O O . THR A 1 81 ? 23.493 0.512 -37.459 1.00 92.38 81 THR A O 1
ATOM 636 N N . THR A 1 82 ? 22.885 2.003 -35.888 1.00 91.25 82 THR A N 1
ATOM 637 C CA . THR A 1 82 ? 24.230 2.243 -35.368 1.00 91.25 82 THR A CA 1
ATOM 638 C C . THR A 1 82 ? 24.354 1.930 -33.877 1.00 91.25 82 THR A C 1
ATOM 640 O O . THR A 1 82 ? 23.389 1.910 -33.107 1.00 91.25 82 THR A O 1
ATOM 643 N N . LYS A 1 83 ? 25.595 1.689 -33.441 1.00 90.25 83 LYS A N 1
ATOM 644 C CA . LYS A 1 83 ? 25.916 1.464 -32.026 1.00 90.25 83 LYS A CA 1
ATOM 645 C C . LYS A 1 83 ? 25.660 2.712 -31.173 1.00 90.25 83 LYS A C 1
ATOM 647 O O . LYS A 1 83 ? 25.240 2.577 -30.024 1.00 90.25 83 LYS A O 1
ATOM 652 N N . ASP A 1 84 ? 25.896 3.902 -31.719 1.00 91.12 84 ASP A N 1
ATOM 653 C CA . ASP A 1 84 ? 25.731 5.168 -30.997 1.00 91.12 84 ASP A CA 1
ATOM 654 C C . ASP A 1 84 ? 24.254 5.535 -30.798 1.00 91.12 84 ASP A C 1
ATOM 656 O O . ASP A 1 84 ? 23.867 5.959 -29.703 1.00 91.12 84 ASP A O 1
ATOM 660 N N . GLU A 1 85 ? 23.399 5.254 -31.789 1.00 92.69 85 GLU A N 1
ATOM 661 C CA . GLU A 1 85 ? 21.939 5.296 -31.623 1.00 92.69 85 GLU A CA 1
ATOM 662 C C . GLU A 1 85 ? 21.497 4.362 -30.496 1.00 92.69 85 GLU A C 1
ATOM 664 O O . GLU A 1 85 ? 20.812 4.781 -29.560 1.00 92.69 85 GLU A O 1
ATOM 669 N N . LEU A 1 86 ? 21.947 3.103 -30.530 1.00 93.19 86 LEU A N 1
ATOM 670 C CA . LEU A 1 86 ? 21.568 2.122 -29.517 1.00 93.19 86 LEU A CA 1
ATOM 671 C C . LEU A 1 86 ? 22.053 2.520 -28.113 1.00 93.19 86 LEU A C 1
ATOM 673 O O . LEU A 1 86 ? 21.336 2.324 -27.127 1.00 93.19 86 LEU A O 1
ATOM 677 N N . LYS A 1 87 ? 23.243 3.120 -28.004 1.00 94.25 87 LYS A N 1
ATOM 678 C CA . LYS A 1 87 ? 23.769 3.654 -26.740 1.00 94.25 87 LYS A CA 1
ATOM 679 C C . LYS A 1 87 ? 22.877 4.774 -26.202 1.00 94.25 87 LYS A C 1
ATOM 681 O O . LYS A 1 87 ? 22.526 4.755 -25.022 1.00 94.25 87 LYS A O 1
ATOM 686 N N . THR A 1 88 ? 22.457 5.694 -27.066 1.00 95.81 88 THR A N 1
ATOM 687 C CA . THR A 1 88 ? 21.541 6.790 -26.714 1.00 95.81 88 THR A CA 1
ATOM 688 C C . THR A 1 88 ? 20.190 6.257 -26.234 1.00 95.81 88 THR A C 1
ATOM 690 O O . THR A 1 88 ? 19.712 6.638 -25.163 1.00 95.81 88 THR A O 1
ATOM 693 N N . LEU A 1 89 ? 19.607 5.300 -26.960 1.00 95.62 89 LEU A N 1
ATOM 694 C CA . LEU A 1 89 ? 18.341 4.660 -26.586 1.00 95.62 89 LEU A CA 1
ATOM 695 C C . LEU A 1 89 ? 18.451 3.881 -25.267 1.00 95.62 89 LEU A C 1
ATOM 697 O O . LEU A 1 89 ? 17.521 3.874 -24.463 1.00 95.62 89 LEU A O 1
ATOM 701 N N . THR A 1 90 ? 19.608 3.278 -24.992 1.00 93.75 90 THR A N 1
ATOM 702 C CA . THR A 1 90 ? 19.866 2.589 -23.718 1.00 93.75 90 THR A CA 1
ATOM 703 C C . THR A 1 90 ? 19.913 3.567 -22.537 1.00 93.75 90 THR A C 1
ATOM 705 O O . THR A 1 90 ? 19.432 3.244 -21.448 1.00 93.75 90 THR A O 1
ATOM 708 N N . LEU A 1 91 ? 20.443 4.780 -22.730 1.00 95.81 91 LEU A N 1
ATOM 709 C CA . LEU A 1 91 ? 20.405 5.828 -21.702 1.00 95.81 91 LEU A CA 1
ATOM 710 C C . LEU A 1 91 ? 18.971 6.303 -21.444 1.00 95.81 91 LEU A C 1
ATOM 712 O O . LEU A 1 91 ? 18.559 6.386 -20.287 1.00 95.81 91 LEU A O 1
ATOM 716 N N . GLN A 1 92 ? 18.186 6.518 -22.504 1.00 94.38 92 GLN A N 1
ATOM 717 C CA . GLN A 1 92 ? 16.758 6.834 -22.378 1.00 94.38 92 GLN A CA 1
ATOM 718 C C . GLN A 1 92 ? 16.001 5.722 -21.639 1.00 94.38 92 GLN A C 1
ATOM 720 O O . GLN A 1 92 ? 15.200 6.006 -20.746 1.00 94.38 92 GLN A O 1
ATOM 725 N N . LEU A 1 93 ? 16.312 4.453 -21.936 1.00 94.94 93 LEU A N 1
ATOM 726 C CA . LEU A 1 93 ? 15.746 3.308 -21.225 1.00 94.94 93 LEU A CA 1
ATOM 727 C C . LEU A 1 93 ? 16.065 3.379 -19.735 1.00 94.94 93 LEU A C 1
ATOM 729 O O . LEU A 1 93 ? 15.174 3.186 -18.912 1.00 94.94 93 LEU A O 1
ATOM 733 N N . LYS A 1 94 ? 17.317 3.662 -19.362 1.00 95.31 94 LYS A N 1
ATOM 734 C CA . LYS A 1 94 ? 17.714 3.769 -17.952 1.00 95.31 94 LYS A CA 1
ATOM 735 C C . LYS A 1 94 ? 16.879 4.820 -17.215 1.00 95.31 94 LYS A C 1
ATOM 737 O O . LYS A 1 94 ? 16.405 4.533 -16.114 1.00 95.31 94 LYS A O 1
ATOM 742 N N . THR A 1 95 ? 16.657 5.981 -17.830 1.00 95.12 95 THR A N 1
ATOM 743 C CA . THR A 1 95 ? 15.805 7.044 -17.278 1.00 95.12 95 THR A CA 1
ATOM 744 C C . THR A 1 95 ? 14.362 6.568 -17.111 1.00 95.12 95 THR A C 1
ATOM 746 O O . THR A 1 95 ? 13.837 6.608 -15.999 1.00 95.12 95 THR A O 1
ATOM 749 N N . LYS A 1 96 ? 13.756 5.987 -18.156 1.00 93.06 96 LYS A N 1
ATOM 750 C CA . LYS A 1 96 ? 12.379 5.465 -18.094 1.00 93.06 96 LYS A CA 1
ATOM 751 C C . LYS A 1 96 ? 12.201 4.331 -17.090 1.00 93.06 96 LYS A C 1
ATOM 753 O O . LYS A 1 96 ? 11.204 4.276 -16.379 1.00 93.06 96 LYS A O 1
ATOM 758 N N . LEU A 1 97 ? 13.195 3.459 -16.937 1.00 93.62 97 LEU A N 1
ATOM 759 C CA . LEU A 1 97 ? 13.176 2.436 -15.892 1.00 93.62 97 LEU A CA 1
ATOM 760 C C . LEU A 1 97 ? 13.270 3.033 -14.486 1.00 93.62 97 LEU A C 1
ATOM 762 O O . LEU A 1 97 ? 12.732 2.438 -13.553 1.00 93.62 97 LEU A O 1
ATOM 766 N N . SER A 1 98 ? 13.967 4.155 -14.312 1.00 94.44 98 SER A N 1
ATOM 767 C CA . SER A 1 98 ? 14.026 4.863 -13.031 1.00 94.44 98 SER A CA 1
ATOM 768 C C . SER A 1 98 ? 12.669 5.478 -12.680 1.00 94.44 98 SER A C 1
ATOM 770 O O . SER A 1 98 ? 12.156 5.234 -11.588 1.00 94.44 98 SER A O 1
ATOM 772 N N . GLU A 1 99 ? 12.051 6.180 -13.634 1.00 92.06 99 GLU A N 1
ATOM 773 C CA . GLU A 1 99 ? 10.703 6.756 -13.507 1.00 92.06 99 GLU A CA 1
ATOM 774 C C . GLU A 1 99 ? 9.667 5.676 -13.172 1.00 92.06 99 GLU A C 1
ATOM 776 O O . GLU A 1 99 ? 8.972 5.773 -12.160 1.00 92.06 99 GLU A O 1
ATOM 781 N N . ALA A 1 100 ? 9.649 4.580 -13.937 1.00 91.62 100 ALA A N 1
ATOM 782 C CA . ALA A 1 100 ? 8.763 3.450 -13.680 1.00 91.62 100 ALA A CA 1
ATOM 783 C C . ALA A 1 100 ? 8.981 2.848 -12.282 1.00 91.62 100 ALA A C 1
ATOM 785 O O . ALA A 1 100 ? 8.019 2.536 -11.586 1.00 91.62 100 ALA A O 1
ATOM 786 N N . ARG A 1 101 ? 10.232 2.697 -11.819 1.00 92.50 101 ARG A N 1
ATOM 787 C CA . ARG A 1 101 ? 10.507 2.201 -10.456 1.00 92.50 101 ARG A CA 1
ATOM 788 C C . ARG A 1 101 ? 9.997 3.151 -9.378 1.00 92.50 101 ARG A C 1
ATOM 790 O O . ARG A 1 101 ? 9.516 2.664 -8.358 1.00 92.50 101 ARG A O 1
ATOM 797 N N . LYS A 1 102 ? 10.133 4.465 -9.574 1.00 92.50 102 LYS A N 1
ATOM 798 C CA . LYS A 1 102 ? 9.632 5.475 -8.635 1.00 92.50 102 LYS A CA 1
ATOM 799 C C . LYS A 1 102 ? 8.109 5.389 -8.529 1.00 92.50 102 LYS A C 1
ATOM 801 O O . LYS A 1 102 ? 7.612 5.183 -7.427 1.00 92.50 102 LYS A O 1
ATOM 806 N N . LEU A 1 103 ? 7.413 5.388 -9.667 1.00 90.88 103 LEU A N 1
ATOM 807 C CA . LEU A 1 103 ? 5.958 5.226 -9.724 1.00 90.88 103 LEU A CA 1
ATOM 808 C C . LEU A 1 103 ? 5.502 3.946 -9.007 1.00 90.88 103 LEU A C 1
ATOM 810 O O . LEU A 1 103 ? 4.579 3.961 -8.201 1.00 90.88 103 LEU A O 1
ATOM 814 N N . VAL A 1 104 ? 6.189 2.825 -9.245 1.00 90.69 104 VAL A N 1
ATOM 815 C CA . VAL A 1 104 ? 5.873 1.558 -8.570 1.00 90.69 104 VAL A CA 1
ATOM 816 C C . VAL A 1 104 ? 6.027 1.658 -7.051 1.00 90.69 104 VAL A C 1
ATOM 818 O O . VAL A 1 104 ? 5.199 1.106 -6.328 1.00 90.69 104 VAL A O 1
ATOM 821 N N . LYS A 1 105 ? 7.062 2.342 -6.551 1.00 91.19 105 LYS A N 1
ATOM 822 C CA . LYS A 1 105 ? 7.238 2.547 -5.106 1.00 91.19 105 LYS A CA 1
ATOM 823 C C . LYS A 1 105 ? 6.114 3.393 -4.515 1.00 91.19 105 LYS A C 1
ATOM 825 O O . LYS A 1 105 ? 5.605 3.029 -3.463 1.00 91.19 105 LYS A O 1
ATOM 830 N N . GLU A 1 106 ? 5.724 4.468 -5.193 1.00 89.94 106 GLU A N 1
ATOM 831 C CA . GLU A 1 106 ? 4.630 5.349 -4.763 1.00 89.94 106 GLU A CA 1
ATOM 832 C C . GLU A 1 106 ? 3.298 4.597 -4.703 1.00 89.94 106 GLU A C 1
ATOM 834 O O . GLU A 1 106 ? 2.599 4.655 -3.697 1.00 89.94 106 GLU A O 1
ATOM 839 N N . ILE A 1 107 ? 3.001 3.791 -5.723 1.00 89.50 107 ILE A N 1
ATOM 840 C CA . ILE A 1 107 ? 1.804 2.942 -5.753 1.00 89.50 107 ILE A CA 1
ATOM 841 C C . ILE A 1 107 ? 1.799 1.951 -4.588 1.00 89.50 107 ILE A C 1
ATOM 843 O O . ILE A 1 107 ? 0.786 1.781 -3.919 1.00 89.50 107 ILE A O 1
ATOM 847 N N . VAL A 1 108 ? 2.922 1.272 -4.336 1.00 88.62 108 VAL A N 1
ATOM 848 C CA . VAL A 1 108 ? 3.018 0.320 -3.218 1.00 88.62 108 VAL A CA 1
ATOM 849 C C . VAL A 1 108 ? 2.843 1.030 -1.877 1.00 88.62 108 VAL A C 1
ATOM 851 O O . VAL A 1 108 ? 2.138 0.509 -1.016 1.00 88.62 108 VAL A O 1
ATOM 854 N N . ALA A 1 109 ? 3.455 2.203 -1.713 1.00 89.12 109 ALA A N 1
ATOM 855 C CA . ALA A 1 109 ? 3.323 3.022 -0.515 1.00 89.12 109 ALA A CA 1
ATOM 856 C C . ALA A 1 109 ? 1.862 3.399 -0.249 1.00 89.12 109 ALA A C 1
ATOM 858 O O . ALA A 1 109 ? 1.365 3.211 0.859 1.00 89.12 109 ALA A O 1
ATOM 859 N N . GLU A 1 110 ? 1.160 3.853 -1.284 1.00 89.19 110 GLU A N 1
ATOM 860 C CA . GLU A 1 110 ? -0.250 4.218 -1.200 1.00 89.19 110 GLU A CA 1
ATOM 861 C C . GLU A 1 110 ? -1.134 3.021 -0.839 1.00 89.19 110 GLU A C 1
ATOM 863 O O . GLU A 1 110 ? -1.947 3.111 0.075 1.00 89.19 110 GLU A O 1
ATOM 868 N N . ILE A 1 111 ? -0.926 1.867 -1.483 1.00 89.19 111 ILE A N 1
ATOM 869 C CA . ILE A 1 111 ? -1.670 0.636 -1.178 1.00 89.19 111 ILE A CA 1
ATOM 870 C C . ILE A 1 111 ? -1.508 0.239 0.293 1.00 89.19 111 ILE A C 1
ATOM 872 O O . ILE A 1 111 ? -2.485 -0.123 0.953 1.00 89.19 111 ILE A O 1
ATOM 876 N N . LEU A 1 112 ? -0.275 0.270 0.804 1.00 90.31 112 LEU A N 1
ATOM 877 C CA . LEU A 1 112 ? 0.006 -0.077 2.195 1.00 90.31 112 LEU A CA 1
ATOM 878 C C . LEU A 1 112 ? -0.649 0.915 3.155 1.00 90.31 112 LEU A C 1
ATOM 880 O O . LEU A 1 112 ? -1.279 0.480 4.121 1.00 90.31 112 LEU A O 1
ATOM 884 N N . ALA A 1 113 ? -0.562 2.211 2.851 1.00 91.44 113 ALA A N 1
ATOM 885 C CA . ALA A 1 113 ? -1.203 3.252 3.638 1.00 91.44 113 ALA A CA 1
ATOM 886 C C . ALA A 1 113 ? -2.726 3.059 3.700 1.00 91.44 113 ALA A C 1
ATOM 8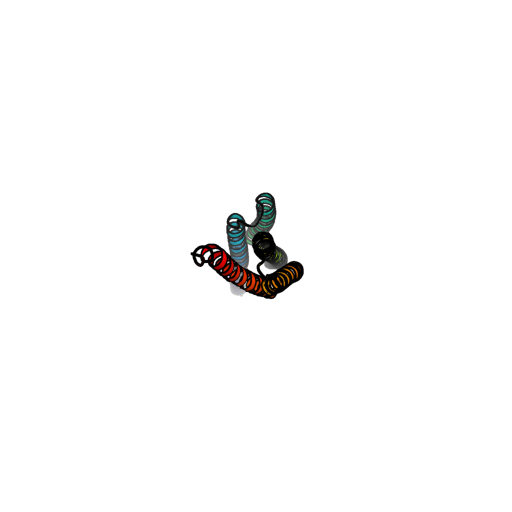88 O O . ALA A 1 113 ? -3.279 3.005 4.798 1.00 91.44 113 ALA A O 1
ATOM 889 N N . SER A 1 114 ? -3.385 2.826 2.558 1.00 91.44 114 SER A N 1
ATOM 890 C CA . SER A 1 114 ? -4.839 2.615 2.497 1.00 91.44 114 SER A CA 1
ATOM 891 C C . SER A 1 114 ? -5.304 1.379 3.273 1.00 91.44 114 SER A C 1
ATOM 893 O O . SER A 1 114 ? -6.367 1.398 3.889 1.00 91.44 114 SER A O 1
ATOM 895 N N . HIS A 1 115 ? -4.525 0.292 3.284 1.00 92.19 115 HIS A N 1
ATOM 896 C CA . HIS A 1 115 ? -4.858 -0.889 4.089 1.00 92.19 115 HIS A CA 1
ATOM 897 C C . HIS A 1 115 ? -4.781 -0.621 5.597 1.00 92.19 115 HIS A C 1
ATOM 899 O O . HIS A 1 115 ? -5.587 -1.154 6.370 1.00 92.19 115 HIS A O 1
ATOM 905 N N . ILE A 1 116 ? -3.807 0.180 6.026 1.00 94.69 116 ILE A N 1
ATOM 906 C CA . ILE A 1 116 ? -3.680 0.569 7.430 1.00 94.69 116 ILE A CA 1
ATOM 907 C C . ILE A 1 116 ? -4.800 1.542 7.806 1.00 94.69 116 ILE A C 1
ATOM 909 O O . ILE A 1 116 ? -5.412 1.349 8.853 1.00 94.69 116 ILE A O 1
ATOM 913 N N . ASP A 1 117 ? -5.148 2.493 6.939 1.00 94.56 117 ASP A N 1
ATOM 914 C CA . ASP A 1 117 ? -6.274 3.408 7.163 1.00 94.56 117 ASP A CA 1
ATOM 915 C C . ASP A 1 117 ? -7.597 2.648 7.311 1.00 94.56 117 ASP A C 1
ATOM 917 O O . ASP A 1 117 ? -8.333 2.869 8.271 1.00 94.56 117 ASP A O 1
ATOM 921 N N . GLU A 1 118 ? -7.863 1.660 6.448 1.00 94.75 118 GLU A N 1
ATOM 922 C CA . GLU A 1 118 ? -9.043 0.795 6.586 1.00 94.75 118 GLU A CA 1
ATOM 923 C C . GLU A 1 118 ? -9.045 0.046 7.934 1.00 94.75 118 GLU A C 1
ATOM 925 O O . GLU A 1 118 ? -10.087 -0.128 8.575 1.00 94.75 118 GLU A O 1
ATOM 930 N N . THR A 1 119 ? -7.870 -0.395 8.391 1.00 96.06 119 THR A N 1
ATOM 931 C CA . THR A 1 119 ? -7.716 -1.051 9.695 1.00 96.06 119 THR A CA 1
ATOM 932 C C . THR A 1 119 ? -8.013 -0.079 10.837 1.00 96.06 119 THR A C 1
ATOM 934 O O . THR A 1 119 ? -8.767 -0.433 11.744 1.00 96.06 119 THR A O 1
ATOM 937 N N . ILE A 1 120 ? -7.498 1.152 10.774 1.00 97.12 120 ILE A N 1
ATOM 938 C CA . ILE A 1 120 ? -7.788 2.223 11.738 1.00 97.12 120 ILE A CA 1
ATOM 939 C C . ILE A 1 120 ? -9.299 2.490 11.794 1.00 97.12 120 ILE A C 1
ATOM 941 O O . ILE A 1 120 ? -9.871 2.503 12.883 1.00 97.12 120 ILE A O 1
ATOM 945 N N . THR A 1 121 ? -9.976 2.617 10.646 1.00 96.88 121 THR A N 1
ATOM 946 C CA . THR A 1 121 ? -11.437 2.814 10.583 1.00 96.88 121 THR A CA 1
ATOM 947 C C . THR A 1 121 ? -12.202 1.686 11.280 1.00 96.88 121 THR A C 1
ATOM 949 O O . THR A 1 121 ? -13.120 1.943 12.068 1.00 96.88 121 THR A O 1
ATOM 952 N N . LYS A 1 122 ? -11.814 0.427 11.035 1.00 97.06 122 LYS A N 1
ATOM 953 C CA . LYS A 1 122 ? -12.431 -0.741 11.685 1.00 97.06 122 LYS A CA 1
ATOM 954 C C . LYS A 1 122 ? -12.201 -0.730 13.195 1.00 97.06 122 LYS A C 1
ATOM 956 O O . LYS A 1 122 ? -13.146 -0.963 13.947 1.00 97.06 122 LYS A O 1
ATOM 961 N N . LEU A 1 123 ? -10.977 -0.440 13.636 1.00 98.19 123 LEU A N 1
ATOM 962 C CA . LEU A 1 123 ? -10.643 -0.355 15.058 1.00 98.19 123 LEU A CA 1
ATOM 963 C C . LEU A 1 123 ? -11.436 0.760 15.744 1.00 98.19 123 LEU A C 1
ATOM 965 O O . LEU A 1 123 ? -12.061 0.491 16.761 1.00 98.19 123 LEU A O 1
ATOM 969 N N . ASN A 1 124 ? -11.513 1.955 15.153 1.00 98.12 124 ASN A N 1
ATOM 970 C CA . ASN A 1 124 ? -12.315 3.062 15.684 1.00 98.12 124 ASN A CA 1
ATOM 971 C C . ASN A 1 124 ? -13.796 2.691 15.817 1.00 98.12 124 ASN A C 1
ATOM 973 O O . ASN A 1 124 ? -14.400 2.950 16.853 1.00 98.12 124 ASN A O 1
ATOM 977 N N . THR A 1 125 ? -14.360 1.999 14.824 1.00 98.12 125 THR A N 1
ATOM 978 C CA . THR A 1 125 ? -15.747 1.510 14.893 1.00 98.12 125 THR A CA 1
ATOM 979 C C . THR A 1 125 ? -15.955 0.546 16.067 1.00 98.12 125 THR A C 1
ATOM 981 O O . THR A 1 125 ? -16.979 0.602 16.749 1.00 98.12 125 THR A O 1
ATOM 984 N N . ILE A 1 126 ? -14.999 -0.355 16.313 1.00 97.81 126 ILE A N 1
ATOM 985 C CA . ILE A 1 126 ? -15.050 -1.286 17.450 1.00 97.81 126 ILE A CA 1
ATOM 986 C C . ILE A 1 126 ? -14.926 -0.523 18.773 1.00 97.81 126 ILE A C 1
ATOM 988 O O . ILE A 1 126 ? -15.700 -0.789 19.689 1.00 97.81 126 ILE A O 1
ATOM 992 N N . THR A 1 127 ? -14.004 0.437 18.859 1.00 97.88 127 THR A N 1
ATOM 993 C CA . THR A 1 127 ? -13.811 1.301 20.030 1.00 97.88 127 THR A CA 1
ATOM 994 C C . THR A 1 127 ? -15.109 2.023 20.396 1.00 97.88 127 THR A C 1
ATOM 996 O O . THR A 1 127 ? -15.549 1.905 21.535 1.00 97.88 127 THR A O 1
ATOM 999 N N . THR A 1 128 ? -15.793 2.652 19.431 1.00 98.12 128 THR A N 1
ATOM 1000 C CA . THR A 1 128 ? -17.084 3.322 19.671 1.00 98.12 128 THR A CA 1
ATOM 1001 C C . THR A 1 128 ? -18.144 2.363 20.213 1.00 98.12 128 THR A C 1
ATOM 1003 O O . THR A 1 128 ? -18.855 2.700 21.155 1.00 98.12 128 THR A O 1
ATOM 1006 N N . LYS A 1 129 ? -18.236 1.139 19.674 1.00 98.00 129 LYS A N 1
ATOM 1007 C CA . LYS A 1 129 ? -19.174 0.130 20.196 1.00 98.00 129 LYS A CA 1
ATOM 1008 C C . LYS A 1 129 ? -18.836 -0.269 21.632 1.00 98.00 129 LYS A C 1
ATOM 1010 O O . LYS A 1 129 ? -19.729 -0.358 22.467 1.00 98.00 129 LYS A O 1
ATOM 1015 N N . ILE A 1 130 ? -17.557 -0.497 21.922 1.00 98.06 130 ILE A N 1
ATOM 1016 C CA . ILE A 1 130 ? -17.081 -0.844 23.265 1.00 98.06 130 ILE A CA 1
ATOM 1017 C C . ILE A 1 130 ? -17.347 0.295 24.256 1.00 98.06 130 ILE A C 1
ATOM 1019 O O . ILE A 1 130 ? -17.755 0.022 25.378 1.00 98.06 130 ILE A O 1
ATOM 1023 N N . GLU A 1 131 ? -17.189 1.555 23.849 1.00 97.75 131 GLU A N 1
ATOM 1024 C CA . GLU A 1 131 ? -17.538 2.723 24.670 1.00 97.75 131 GLU A CA 1
ATOM 1025 C C . GLU A 1 131 ? -19.004 2.724 25.086 1.00 97.75 131 GLU A C 1
ATOM 1027 O O . GLU A 1 131 ? -19.307 2.888 26.268 1.00 97.75 131 GLU A O 1
ATOM 1032 N N . THR A 1 132 ? -19.913 2.496 24.135 1.00 98.00 132 THR A N 1
ATOM 1033 C CA . THR A 1 132 ? -21.350 2.402 24.420 1.00 98.00 132 THR A CA 1
ATOM 1034 C C . THR A 1 132 ? -21.653 1.274 25.407 1.00 98.00 132 THR A C 1
ATOM 1036 O O . THR A 1 132 ? -22.453 1.439 26.329 1.00 98.00 132 THR A O 1
ATOM 1039 N N . GLU A 1 133 ? -20.991 0.130 25.250 1.00 97.81 133 GLU A N 1
ATOM 1040 C CA . GLU A 1 133 ? -21.184 -1.028 26.122 1.00 97.81 133 GLU A CA 1
ATOM 1041 C C . GLU A 1 133 ? -20.635 -0.805 27.535 1.00 97.81 133 GLU A C 1
ATOM 1043 O O . GLU A 1 133 ? -21.300 -1.135 28.516 1.00 97.81 133 GLU A O 1
ATOM 1048 N N . ILE A 1 134 ? -19.457 -0.189 27.655 1.00 97.50 134 ILE A N 1
ATOM 1049 C CA . ILE A 1 134 ? -18.878 0.212 28.943 1.00 97.50 134 ILE A CA 1
ATOM 1050 C C . ILE A 1 134 ? -19.790 1.225 29.642 1.00 97.50 134 ILE A C 1
ATOM 1052 O O . ILE A 1 134 ? -20.073 1.075 30.829 1.00 97.50 134 ILE A O 1
ATOM 1056 N N . SER A 1 135 ? -20.307 2.214 28.907 1.00 97.00 135 SER A N 1
ATOM 1057 C CA . SER A 1 135 ? -21.260 3.188 29.446 1.00 97.00 135 SER A CA 1
ATOM 1058 C C . SER A 1 135 ? -22.535 2.510 29.961 1.00 97.00 135 SER A C 1
ATOM 1060 O O . SER A 1 135 ? -22.995 2.829 31.054 1.00 97.00 135 SER A O 1
ATOM 1062 N N . THR A 1 136 ? -23.048 1.511 29.237 1.00 96.69 136 THR A N 1
ATOM 1063 C CA . THR A 1 136 ? -24.216 0.720 29.660 1.00 96.69 136 THR A CA 1
ATOM 1064 C C . THR A 1 136 ? -23.939 -0.084 30.934 1.00 96.69 136 THR A C 1
ATOM 1066 O O . THR A 1 136 ? -24.764 -0.114 31.840 1.00 96.69 136 THR A O 1
ATOM 1069 N N . LEU A 1 137 ? -22.770 -0.718 31.050 1.00 95.94 137 LEU A N 1
ATOM 1070 C CA . LEU A 1 137 ? -22.391 -1.434 32.274 1.00 95.94 137 LEU A CA 1
ATOM 1071 C C . LEU A 1 137 ? -22.260 -0.479 33.471 1.00 95.94 137 LEU A C 1
ATOM 1073 O O . LEU A 1 137 ? -22.681 -0.813 34.579 1.00 95.94 137 LEU A O 1
ATOM 1077 N N . LYS A 1 138 ? -21.732 0.727 33.238 1.00 95.69 138 LYS A N 1
ATOM 1078 C CA . LYS A 1 138 ? -21.593 1.770 34.260 1.00 95.69 138 LYS A CA 1
ATOM 1079 C C . LYS A 1 138 ? -22.948 2.239 34.789 1.00 95.69 138 LYS A C 1
ATOM 1081 O O . LYS A 1 138 ? -23.116 2.360 35.999 1.00 95.69 138 LYS A O 1
ATOM 1086 N N . THR A 1 139 ? -23.933 2.459 33.913 1.00 95.50 139 THR A N 1
ATOM 1087 C CA . THR A 1 139 ? -25.300 2.821 34.339 1.00 95.50 139 THR A CA 1
ATOM 1088 C C . THR A 1 139 ? -26.008 1.678 35.066 1.00 95.50 139 THR A C 1
ATOM 1090 O O . THR A 1 139 ? -26.878 1.928 35.893 1.00 95.50 139 THR A O 1
ATOM 1093 N N . GLN A 1 140 ? -25.594 0.433 34.822 1.00 93.88 140 GLN A N 1
ATOM 1094 C CA . GLN A 1 140 ? -26.031 -0.763 35.550 1.00 93.88 140 GLN A CA 1
ATOM 1095 C C . GLN A 1 140 ? -25.268 -0.989 36.872 1.00 93.88 140 GLN A C 1
ATOM 1097 O O . GLN A 1 140 ? -25.394 -2.051 37.479 1.00 93.88 140 GLN A O 1
ATOM 1102 N N . GLY A 1 141 ? -24.467 -0.016 37.321 1.00 93.62 141 GLY A N 1
ATOM 1103 C CA . GLY A 1 141 ? -23.769 -0.057 38.607 1.00 93.62 141 GLY A CA 1
ATOM 1104 C C . GLY A 1 141 ? -22.524 -0.947 38.641 1.00 93.62 141 GLY A C 1
ATOM 1105 O O . GLY A 1 141 ? -22.014 -1.226 39.722 1.00 93.62 141 GLY A O 1
ATOM 1106 N N . GLN A 1 142 ? -22.022 -1.410 37.490 1.00 95.50 142 GLN A N 1
ATOM 1107 C CA . GLN A 1 142 ? -20.751 -2.136 37.433 1.00 95.50 142 GLN A CA 1
ATOM 1108 C C . GLN A 1 142 ? -19.565 -1.167 37.534 1.00 95.50 142 GLN A C 1
ATOM 1110 O O . GLN A 1 142 ? -19.563 -0.110 36.899 1.00 95.50 142 GLN A O 1
ATOM 1115 N N . ASP A 1 143 ? -18.517 -1.558 38.265 1.00 94.31 143 ASP A N 1
ATOM 1116 C CA . ASP A 1 143 ? -17.229 -0.865 38.203 1.00 94.31 143 ASP A CA 1
ATOM 1117 C C . ASP A 1 143 ? -16.534 -1.176 36.870 1.00 94.31 143 ASP A C 1
ATOM 1119 O O . ASP A 1 143 ? -16.158 -2.314 36.579 1.00 94.31 143 ASP A O 1
ATOM 1123 N N . VAL A 1 144 ? -16.373 -0.140 36.049 1.00 96.81 144 VAL A N 1
ATOM 1124 C CA . VAL A 1 144 ? -15.778 -0.223 34.711 1.00 96.81 144 VAL A CA 1
ATOM 1125 C C . VAL A 1 144 ? -14.397 0.430 34.620 1.00 96.81 144 VAL A C 1
ATOM 1127 O O . VAL A 1 144 ? -13.844 0.532 33.524 1.00 96.81 144 VAL A O 1
ATOM 1130 N N . THR A 1 145 ? -13.798 0.838 35.743 1.00 97.19 145 THR A N 1
ATOM 1131 C CA . THR A 1 145 ? -12.549 1.626 35.772 1.00 97.19 145 THR A CA 1
ATOM 1132 C C . THR A 1 145 ? -11.408 0.957 34.990 1.00 97.19 145 THR A C 1
ATOM 1134 O O . THR A 1 145 ? -10.708 1.595 34.198 1.00 97.19 145 THR A O 1
ATOM 1137 N N . ALA A 1 146 ? -11.236 -0.360 35.146 1.00 96.56 146 ALA A N 1
ATOM 1138 C CA . ALA A 1 146 ? -10.214 -1.119 34.420 1.00 96.56 146 ALA A CA 1
ATOM 1139 C C . ALA A 1 146 ? -10.501 -1.231 32.907 1.00 96.56 146 ALA A C 1
ATOM 1141 O O . ALA A 1 146 ? -9.566 -1.207 32.093 1.00 96.56 146 ALA A O 1
ATOM 1142 N N . MET A 1 147 ? -11.781 -1.318 32.525 1.00 97.75 147 MET A N 1
ATOM 1143 C CA . MET A 1 147 ? -12.200 -1.366 31.121 1.00 97.75 147 MET A CA 1
ATOM 1144 C C . MET A 1 147 ? -11.965 -0.011 30.445 1.00 97.75 147 MET A C 1
ATOM 1146 O O . MET A 1 147 ? -11.376 0.042 29.366 1.00 97.75 147 MET A O 1
ATOM 1150 N N . GLU A 1 148 ? -12.338 1.091 31.104 1.00 97.88 148 GLU A N 1
ATOM 1151 C CA . GLU A 1 148 ? -12.094 2.459 30.623 1.00 97.88 148 GLU A CA 1
ATOM 1152 C C . GLU A 1 148 ? -10.590 2.718 30.418 1.00 97.88 148 GLU A C 1
ATOM 1154 O O . GLU A 1 148 ? -10.182 3.238 29.375 1.00 97.88 148 GLU A O 1
ATOM 1159 N N . LYS A 1 149 ? -9.738 2.275 31.356 1.00 98.12 149 LYS A N 1
ATOM 1160 C CA . LYS A 1 149 ? -8.276 2.364 31.210 1.00 98.12 149 LYS A CA 1
ATOM 1161 C C . LYS A 1 149 ? -7.770 1.592 29.988 1.00 98.12 149 LYS A C 1
ATOM 1163 O O . LYS A 1 149 ? -7.048 2.149 29.162 1.00 98.12 149 LYS A O 1
ATOM 1168 N N . THR A 1 150 ? -8.161 0.324 29.853 1.00 98.12 150 THR A N 1
ATOM 1169 C CA . THR A 1 150 ? -7.720 -0.530 28.735 1.00 98.12 150 THR A CA 1
ATOM 1170 C C . THR A 1 150 ? -8.198 0.019 27.388 1.00 98.12 150 THR A C 1
ATOM 1172 O O . THR A 1 150 ? -7.467 -0.041 26.395 1.00 98.12 150 THR A O 1
ATOM 1175 N N . LEU A 1 151 ? -9.400 0.598 27.349 1.00 98.25 151 LEU A N 1
ATOM 1176 C CA . LEU A 1 151 ? -9.940 1.246 26.161 1.00 98.25 151 LEU A CA 1
ATOM 1177 C C . LEU A 1 151 ? -9.121 2.484 25.773 1.00 98.25 151 LEU A C 1
ATOM 1179 O O . LEU A 1 151 ? -8.780 2.644 24.601 1.00 98.25 151 LEU A O 1
ATOM 1183 N N . ASN A 1 152 ? -8.762 3.329 26.741 1.00 98.38 152 ASN A N 1
ATOM 1184 C CA . ASN A 1 152 ? -7.924 4.505 26.494 1.00 98.38 152 ASN A CA 1
ATOM 1185 C C . ASN A 1 152 ? -6.531 4.122 25.976 1.00 98.38 152 ASN A C 1
ATOM 1187 O O . ASN A 1 152 ? -6.016 4.751 25.050 1.00 98.38 152 ASN A O 1
ATOM 1191 N N . GLU A 1 153 ? -5.939 3.047 26.501 1.00 98.31 153 GLU A N 1
ATOM 1192 C CA . GLU A 1 153 ? -4.691 2.496 25.965 1.00 98.31 153 GLU A CA 1
ATOM 1193 C C . GLU A 1 153 ? -4.853 2.025 24.510 1.00 98.31 153 GLU A C 1
ATOM 1195 O O . GLU A 1 153 ? -3.975 2.271 23.682 1.00 98.31 153 GLU A O 1
ATOM 1200 N N . ALA A 1 154 ? -5.980 1.386 24.171 1.00 98.44 154 ALA A N 1
ATOM 1201 C CA . ALA A 1 154 ? -6.271 0.968 22.800 1.00 98.44 154 ALA A CA 1
ATOM 1202 C C . ALA A 1 154 ? -6.426 2.175 21.855 1.00 98.44 154 ALA A C 1
ATOM 1204 O O . ALA A 1 154 ? -5.826 2.184 20.781 1.00 98.44 154 ALA A O 1
ATOM 1205 N N . LYS A 1 155 ? -7.151 3.223 22.274 1.00 98.56 155 LYS A N 1
ATOM 1206 C CA . LYS A 1 155 ? -7.282 4.491 21.529 1.00 98.56 155 LYS A CA 1
ATOM 1207 C C . LYS A 1 155 ? -5.925 5.139 21.255 1.00 98.56 155 LYS A C 1
ATOM 1209 O O . LYS A 1 155 ? -5.654 5.553 20.132 1.00 98.56 155 LYS A O 1
ATOM 1214 N N . ASN A 1 156 ? -5.046 5.177 22.256 1.00 98.56 156 ASN A N 1
ATOM 1215 C CA . ASN A 1 156 ? -3.701 5.723 22.090 1.00 98.56 156 ASN A CA 1
ATOM 1216 C C . ASN A 1 156 ? -2.886 4.927 21.052 1.00 98.56 156 ASN A C 1
ATOM 1218 O O . ASN A 1 156 ? -2.248 5.513 20.180 1.00 98.56 156 ASN A O 1
ATOM 1222 N N . LEU A 1 157 ? -2.958 3.592 21.079 1.00 98.62 157 LEU A N 1
ATOM 1223 C CA . LEU A 1 157 ? -2.302 2.752 20.069 1.00 98.62 157 LEU A CA 1
ATOM 1224 C C . LEU A 1 157 ? -2.861 2.985 18.657 1.00 98.62 157 LEU A C 1
ATOM 1226 O O . LEU A 1 157 ? -2.091 2.979 17.695 1.00 98.62 157 LEU A O 1
ATOM 1230 N N . ILE A 1 158 ? -4.167 3.233 18.515 1.00 98.50 158 ILE A N 1
ATOM 1231 C CA . ILE A 1 158 ? -4.774 3.597 17.223 1.00 98.50 158 ILE A CA 1
ATOM 1232 C C . ILE A 1 158 ? -4.232 4.948 16.733 1.00 98.50 158 ILE A C 1
ATOM 1234 O O . ILE A 1 158 ? -3.825 5.057 15.577 1.00 98.50 158 ILE A O 1
ATOM 1238 N N . ASN A 1 159 ? -4.125 5.949 17.608 1.00 98.31 159 ASN A N 1
ATOM 1239 C CA . ASN A 1 159 ? -3.540 7.245 17.248 1.00 98.31 159 ASN A CA 1
ATOM 1240 C C . ASN A 1 159 ? -2.070 7.108 16.825 1.00 98.31 159 ASN A C 1
ATOM 1242 O O . ASN A 1 159 ? -1.655 7.655 15.806 1.00 98.31 159 ASN A O 1
ATOM 1246 N N . GLN A 1 160 ? -1.279 6.316 17.554 1.00 98.19 160 GLN A N 1
ATOM 1247 C CA . GLN A 1 160 ? 0.110 6.042 17.175 1.00 98.19 160 GLN A CA 1
ATOM 1248 C C . GLN A 1 160 ? 0.204 5.277 15.849 1.00 98.19 160 GLN A C 1
ATOM 1250 O O . GLN A 1 160 ? 1.094 5.555 15.046 1.00 98.19 160 GLN A O 1
ATOM 1255 N N . THR A 1 161 ? -0.729 4.354 15.591 1.00 98.00 161 THR A N 1
ATOM 1256 C CA . THR A 1 161 ? -0.851 3.661 14.299 1.00 98.00 161 THR A CA 1
ATOM 1257 C C . THR A 1 161 ? -1.027 4.670 13.169 1.00 98.00 161 THR A C 1
ATOM 1259 O O . THR A 1 161 ? -0.315 4.585 12.171 1.00 98.00 161 THR A O 1
ATOM 1262 N N . GLN A 1 162 ? -1.917 5.653 13.340 1.00 97.44 162 GLN A N 1
ATOM 1263 C CA . GLN A 1 162 ? -2.143 6.714 12.358 1.00 97.44 162 GLN A CA 1
ATOM 1264 C C . GLN A 1 162 ? -0.878 7.546 12.115 1.00 97.44 162 GLN A C 1
ATOM 1266 O O . GLN A 1 162 ? -0.473 7.715 10.965 1.00 97.44 162 GLN A O 1
ATOM 1271 N N . THR A 1 163 ? -0.199 7.986 13.178 1.00 98.00 163 THR A N 1
ATOM 1272 C CA . THR A 1 163 ? 1.059 8.742 13.066 1.00 98.00 163 THR A CA 1
ATOM 1273 C C . THR A 1 163 ? 2.132 7.954 12.314 1.00 98.00 163 THR A C 1
ATOM 1275 O O . THR A 1 163 ? 2.801 8.487 11.428 1.00 98.00 163 THR A O 1
ATOM 1278 N N . LYS A 1 164 ? 2.294 6.661 12.624 1.00 97.56 164 LYS A N 1
ATOM 1279 C CA . LYS A 1 164 ? 3.264 5.796 11.936 1.00 97.56 164 LYS A CA 1
ATOM 1280 C C . LYS A 1 164 ? 2.881 5.535 10.482 1.00 97.56 164 LYS A C 1
ATOM 1282 O O . LYS A 1 164 ? 3.769 5.508 9.633 1.00 97.56 164 LYS A O 1
ATOM 1287 N N . ASN A 1 165 ? 1.587 5.409 10.185 1.00 96.62 165 ASN A N 1
ATOM 1288 C CA . ASN A 1 165 ? 1.104 5.254 8.816 1.00 96.62 165 ASN A CA 1
ATOM 1289 C C . ASN A 1 165 ? 1.450 6.479 7.958 1.00 96.62 165 ASN A C 1
ATOM 1291 O O . ASN A 1 165 ? 2.028 6.342 6.882 1.00 96.62 165 ASN A O 1
ATOM 1295 N N . GLN A 1 166 ? 1.174 7.677 8.481 1.00 94.25 166 GLN A N 1
ATOM 1296 C CA . GLN A 1 166 ? 1.479 8.951 7.820 1.00 94.25 166 GLN A CA 1
ATOM 1297 C C . GLN A 1 166 ? 2.986 9.164 7.623 1.00 94.25 166 GLN A C 1
ATOM 1299 O O . GLN A 1 166 ? 3.404 9.720 6.611 1.00 94.25 166 GLN A O 1
ATOM 1304 N N . ALA A 1 167 ? 3.810 8.674 8.553 1.00 95.19 167 ALA A N 1
ATOM 1305 C CA . ALA A 1 167 ? 5.267 8.704 8.440 1.00 95.19 167 ALA A CA 1
ATOM 1306 C C . ALA A 1 167 ? 5.845 7.657 7.461 1.00 95.19 167 ALA A C 1
ATOM 1308 O O . ALA A 1 167 ? 7.054 7.638 7.234 1.00 95.19 167 ALA A O 1
ATOM 1309 N N . GLY A 1 168 ? 5.018 6.765 6.899 1.00 92.94 168 GLY A N 1
ATOM 1310 C CA . GLY A 1 168 ? 5.464 5.676 6.023 1.00 92.94 168 GLY A CA 1
ATOM 1311 C C . GLY A 1 168 ? 6.098 4.486 6.756 1.00 92.94 168 GLY A C 1
ATOM 1312 O O . GLY A 1 168 ? 6.610 3.567 6.115 1.00 92.94 168 GLY A O 1
ATOM 1313 N N . ASP A 1 169 ? 6.047 4.456 8.091 1.00 95.69 169 ASP A N 1
ATOM 1314 C CA . ASP A 1 169 ? 6.513 3.332 8.912 1.00 95.69 169 ASP A CA 1
ATOM 1315 C C . ASP A 1 169 ? 5.401 2.280 9.049 1.00 95.69 169 ASP A C 1
ATOM 1317 O O . ASP A 1 169 ? 4.830 2.037 10.116 1.00 95.69 169 ASP A O 1
ATOM 1321 N N . TRP A 1 170 ? 5.058 1.652 7.920 1.00 93.81 170 TRP A N 1
ATOM 1322 C CA . TRP A 1 170 ? 3.945 0.697 7.831 1.00 93.81 170 TRP A CA 1
ATOM 1323 C C . TRP A 1 170 ? 4.153 -0.553 8.688 1.00 93.81 170 TRP A C 1
ATOM 1325 O O . TRP A 1 170 ? 3.186 -1.214 9.073 1.00 93.81 170 TRP A O 1
ATOM 1335 N N . ARG A 1 171 ? 5.412 -0.902 8.986 1.00 95.12 171 ARG A N 1
ATOM 1336 C CA . ARG A 1 171 ? 5.738 -2.055 9.830 1.00 95.12 171 ARG A CA 1
ATOM 1337 C C . ARG A 1 171 ? 5.357 -1.773 11.277 1.00 95.12 171 ARG A C 1
ATOM 1339 O O . ARG A 1 171 ? 4.663 -2.596 11.876 1.00 95.12 171 ARG A O 1
ATOM 1346 N N . GLU A 1 172 ? 5.782 -0.632 11.819 1.00 97.25 172 GLU A N 1
ATOM 1347 C CA . GLU A 1 172 ? 5.423 -0.270 13.189 1.00 97.25 172 GLU A CA 1
ATOM 1348 C C . GLU A 1 172 ? 3.936 0.076 13.294 1.00 97.25 172 GLU A C 1
ATOM 1350 O O . GLU A 1 172 ? 3.282 -0.378 14.230 1.00 97.25 172 GLU A O 1
ATOM 1355 N N . ALA A 1 173 ? 3.360 0.758 12.295 1.00 97.81 173 ALA A N 1
ATOM 1356 C CA . ALA A 1 173 ? 1.920 1.014 12.242 1.00 97.81 173 ALA A CA 1
ATOM 1357 C C . ALA A 1 173 ? 1.112 -0.290 12.351 1.00 97.81 173 ALA A C 1
ATOM 1359 O O . ALA A 1 173 ? 0.237 -0.419 13.204 1.00 97.81 173 ALA A O 1
ATOM 1360 N N . ARG A 1 174 ? 1.454 -1.314 11.557 1.00 96.31 174 ARG A N 1
ATOM 1361 C CA . ARG A 1 174 ? 0.776 -2.616 11.626 1.00 96.31 174 ARG A CA 1
ATOM 1362 C C . ARG A 1 174 ? 0.907 -3.274 13.000 1.00 96.31 174 ARG A C 1
ATOM 1364 O O . ARG A 1 174 ? -0.061 -3.841 13.499 1.00 96.31 174 ARG A O 1
ATOM 1371 N N . LYS A 1 175 ? 2.089 -3.214 13.612 1.00 98.19 175 LYS A N 1
ATOM 1372 C CA . LYS A 1 175 ? 2.327 -3.783 14.944 1.00 98.19 175 LYS A CA 1
ATOM 1373 C C . LYS A 1 175 ? 1.476 -3.088 16.013 1.00 98.19 175 LYS A C 1
ATOM 1375 O O . LYS A 1 175 ? 0.851 -3.774 16.818 1.00 98.19 175 LYS A O 1
ATOM 1380 N N . LEU A 1 176 ? 1.411 -1.758 15.990 1.00 98.50 176 LEU A N 1
ATOM 1381 C CA . LEU A 1 176 ? 0.573 -0.969 16.898 1.00 98.50 176 LEU A CA 1
ATOM 1382 C C . LEU A 1 176 ? -0.921 -1.271 16.698 1.00 98.50 176 LEU A C 1
ATOM 1384 O O . LEU A 1 176 ? -1.644 -1.443 17.679 1.00 98.50 176 LEU A O 1
ATOM 1388 N N . ALA A 1 177 ? -1.366 -1.436 15.448 1.00 98.12 177 ALA A N 1
ATOM 1389 C CA . ALA A 1 177 ? -2.743 -1.814 15.131 1.00 98.12 177 ALA A CA 1
ATOM 1390 C C . ALA A 1 177 ? -3.119 -3.188 15.715 1.00 98.12 177 ALA A C 1
ATOM 1392 O O . ALA A 1 177 ? -4.202 -3.347 16.280 1.00 98.12 177 ALA A O 1
ATOM 1393 N N . GLU A 1 178 ? -2.223 -4.178 15.632 1.00 98.06 178 GLU A N 1
ATOM 1394 C CA . GLU A 1 178 ? -2.443 -5.500 16.239 1.00 98.06 178 GLU A CA 1
ATOM 1395 C C . GLU A 1 178 ? -2.464 -5.434 17.773 1.00 98.06 178 GLU A C 1
ATOM 1397 O O . GLU A 1 178 ? -3.290 -6.088 18.413 1.00 98.06 178 GLU A O 1
ATOM 1402 N N . GLN A 1 179 ? -1.617 -4.601 18.386 1.00 98.38 179 GLN A N 1
ATOM 1403 C CA . GLN A 1 179 ? -1.655 -4.371 19.834 1.00 98.38 179 GLN A CA 1
ATOM 1404 C C . GLN A 1 179 ? -2.972 -3.715 20.272 1.00 98.38 179 GLN A C 1
ATOM 1406 O O . GLN A 1 179 ? -3.568 -4.140 21.266 1.00 98.38 179 GLN A O 1
ATOM 1411 N N . ALA A 1 180 ? -3.460 -2.722 19.519 1.00 98.44 180 ALA A N 1
ATOM 1412 C CA . ALA A 1 180 ? -4.764 -2.110 19.758 1.00 98.44 180 ALA A CA 1
ATOM 1413 C C . ALA A 1 180 ? -5.879 -3.157 19.649 1.00 98.44 180 ALA A C 1
ATOM 1415 O O . ALA A 1 180 ? -6.693 -3.301 20.561 1.00 98.44 180 ALA A O 1
ATOM 1416 N N . ARG A 1 181 ? -5.866 -3.959 18.576 1.00 98.19 181 ARG A N 1
ATOM 1417 C CA . ARG A 1 181 ? -6.820 -5.051 18.367 1.00 98.19 181 ARG A CA 1
ATOM 1418 C C . ARG A 1 181 ? -6.834 -6.032 19.536 1.00 98.19 181 ARG A C 1
ATOM 1420 O O . ARG A 1 181 ? -7.914 -6.382 20.003 1.00 98.19 181 ARG A O 1
ATOM 1427 N N . ALA A 1 182 ? -5.670 -6.467 20.018 1.00 98.31 182 ALA A N 1
ATOM 1428 C CA . ALA A 1 182 ? -5.577 -7.403 21.137 1.00 98.31 182 ALA A CA 1
ATOM 1429 C C . ALA A 1 182 ? -6.247 -6.850 22.407 1.00 98.31 182 ALA A C 1
ATOM 1431 O O . ALA A 1 182 ? -6.996 -7.569 23.073 1.00 98.31 182 ALA A O 1
ATOM 1432 N N . LYS A 1 183 ? -6.054 -5.556 22.705 1.00 98.19 183 LYS A N 1
ATOM 1433 C CA . LYS A 1 183 ? -6.739 -4.884 23.822 1.00 98.19 183 LYS A CA 1
ATOM 1434 C C . LYS A 1 183 ? -8.254 -4.823 23.619 1.00 98.19 183 LYS A C 1
ATOM 1436 O O . LYS A 1 183 ? -8.994 -5.142 24.546 1.00 98.19 183 LYS A O 1
ATOM 1441 N N . LEU A 1 184 ? -8.722 -4.484 22.416 1.00 98.12 184 LEU A N 1
ATOM 1442 C CA . LEU A 1 184 ? -10.159 -4.451 22.114 1.00 98.12 184 LEU A CA 1
ATOM 1443 C C . LEU A 1 184 ? -10.799 -5.846 22.219 1.00 98.12 184 LEU A C 1
ATOM 1445 O O . LEU A 1 184 ? -11.892 -5.978 22.756 1.00 98.12 184 LEU A O 1
ATOM 1449 N N . VAL A 1 185 ? -10.114 -6.902 21.769 1.00 97.94 185 VAL A N 1
ATOM 1450 C CA . VAL A 1 185 ? -10.591 -8.290 21.913 1.00 97.94 185 VAL A CA 1
ATOM 1451 C C . VAL A 1 185 ? -10.720 -8.677 23.386 1.00 97.94 185 VAL A C 1
ATOM 1453 O O . VAL A 1 185 ? -11.732 -9.261 23.776 1.00 97.94 185 VAL A O 1
ATOM 1456 N N . LYS A 1 186 ? -9.732 -8.316 24.214 1.00 96.94 186 LYS A N 1
ATOM 1457 C CA . LYS A 1 186 ? -9.798 -8.525 25.664 1.00 96.94 186 LYS A CA 1
ATOM 1458 C C . LYS A 1 186 ? -11.016 -7.816 26.273 1.00 96.94 186 LYS A C 1
ATOM 1460 O O . LYS A 1 186 ? -11.788 -8.460 26.979 1.00 96.94 186 LYS A O 1
ATOM 1465 N N . LEU A 1 187 ? -11.241 -6.548 25.922 1.00 97.44 187 LEU A N 1
ATOM 1466 C CA . LEU A 1 187 ? -12.398 -5.769 26.383 1.00 97.44 187 LEU A CA 1
ATOM 1467 C C . LEU A 1 187 ? -13.736 -6.406 26.002 1.00 97.44 187 LEU A C 1
ATOM 1469 O O . LEU A 1 187 ? -14.642 -6.472 26.827 1.00 97.44 187 LEU A O 1
ATOM 1473 N N . VAL A 1 1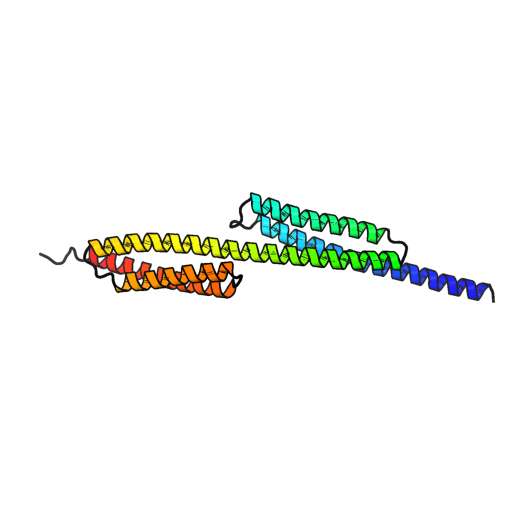88 ? -13.867 -6.932 24.781 1.00 96.75 188 VAL A N 1
ATOM 1474 C CA . VAL A 1 188 ? -15.082 -7.655 24.368 1.00 96.75 188 VAL A CA 1
ATOM 1475 C C . VAL A 1 188 ? -15.343 -8.866 25.274 1.00 96.75 188 VAL A C 1
ATOM 1477 O O . VAL A 1 188 ? -16.489 -9.116 25.651 1.00 96.75 188 VAL A O 1
ATOM 1480 N N . GLY A 1 189 ? -14.296 -9.606 25.653 1.00 96.25 189 GLY A N 1
ATOM 1481 C CA . GLY A 1 189 ? -14.405 -10.726 26.591 1.00 96.25 189 GLY A CA 1
ATOM 1482 C C . GLY A 1 189 ? -14.834 -10.293 27.997 1.00 96.25 189 GLY A C 1
ATOM 1483 O O . GLY A 1 189 ? -15.717 -10.915 28.597 1.00 96.25 189 GLY A O 1
ATOM 1484 N N . GLU A 1 190 ? -14.257 -9.203 28.502 1.00 95.31 190 GLU A N 1
ATOM 1485 C CA . GLU A 1 190 ? -14.598 -8.620 29.807 1.00 95.31 190 GLU A CA 1
ATOM 1486 C C . GLU A 1 190 ? -16.053 -8.131 29.845 1.00 95.31 190 GLU A C 1
ATOM 1488 O O . GLU A 1 190 ? -16.801 -8.503 30.750 1.00 95.31 190 GLU A O 1
ATOM 1493 N N . ILE A 1 191 ? -16.497 -7.407 28.811 1.00 95.62 191 ILE A N 1
ATOM 1494 C CA . ILE A 1 191 ? -17.886 -6.945 28.659 1.00 95.62 191 ILE A CA 1
ATOM 1495 C C . ILE A 1 191 ? -18.852 -8.127 28.624 1.00 95.62 191 ILE A C 1
ATOM 1497 O O . ILE A 1 191 ? -19.875 -8.119 29.311 1.00 95.62 191 ILE A O 1
ATOM 1501 N N . LYS A 1 192 ? -18.538 -9.171 27.845 1.00 95.12 192 LYS A N 1
ATOM 1502 C CA . LYS A 1 192 ? -19.382 -10.371 27.767 1.00 95.12 192 LYS A CA 1
ATOM 1503 C C . LYS A 1 192 ? -19.532 -11.032 29.139 1.00 95.12 192 LYS A C 1
ATOM 1505 O O . LYS A 1 192 ? -20.634 -11.437 29.504 1.00 95.12 192 LYS A O 1
ATOM 1510 N N . SER A 1 193 ? -18.442 -11.105 29.897 1.00 92.75 193 SER A N 1
ATOM 1511 C CA . SER A 1 193 ? -18.423 -11.693 31.239 1.00 92.75 193 SER A CA 1
ATOM 1512 C C . SER A 1 193 ? -19.219 -10.851 32.241 1.00 92.75 193 SER A C 1
ATOM 1514 O O . SER A 1 193 ? -20.012 -11.398 33.004 1.00 92.75 193 SER A O 1
ATOM 1516 N N . ALA A 1 194 ? -19.078 -9.522 32.201 1.00 93.12 194 ALA A N 1
ATOM 1517 C CA . ALA A 1 194 ? -19.846 -8.602 33.041 1.00 93.12 194 ALA A CA 1
ATOM 1518 C C . ALA A 1 194 ? -21.356 -8.695 32.760 1.00 93.12 194 ALA A C 1
ATOM 1520 O O . ALA A 1 194 ? -22.157 -8.860 33.679 1.00 93.12 194 ALA A O 1
ATOM 1521 N N . LYS A 1 195 ? -21.750 -8.712 31.480 1.00 92.19 195 LYS A N 1
ATOM 1522 C CA . LYS A 1 195 ? -23.151 -8.908 31.076 1.00 92.19 195 LYS A CA 1
ATOM 1523 C C . LYS A 1 195 ? -23.721 -10.253 31.526 1.00 92.19 195 LYS A C 1
ATOM 1525 O O . LYS A 1 195 ? -24.895 -10.325 31.878 1.00 92.19 195 LYS A O 1
ATOM 1530 N N . ALA A 1 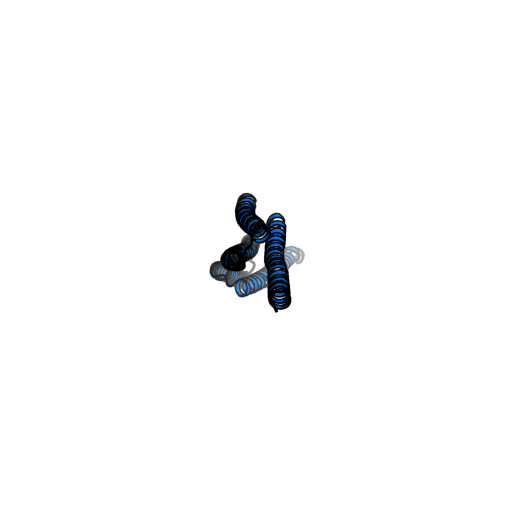196 ? -22.923 -11.321 31.498 1.00 91.25 196 ALA A N 1
ATOM 1531 C CA . ALA A 1 196 ? -23.363 -12.636 31.958 1.00 91.25 196 ALA A CA 1
ATOM 1532 C C . ALA A 1 196 ? -23.663 -12.639 33.465 1.00 91.25 196 ALA A C 1
ATOM 1534 O O . ALA A 1 196 ? -24.695 -13.169 33.869 1.00 91.25 196 ALA A O 1
ATOM 1535 N N . LYS A 1 197 ? -22.825 -11.982 34.280 1.00 88.62 197 LYS A N 1
ATOM 1536 C CA . LYS A 1 197 ? -23.057 -11.832 35.728 1.00 88.62 197 LYS A CA 1
ATOM 1537 C C . LYS A 1 197 ? -24.351 -11.075 36.029 1.00 88.62 197 LYS A C 1
ATOM 1539 O O . LYS A 1 197 ? -25.133 -11.521 36.858 1.00 88.62 197 LYS A O 1
ATOM 1544 N N . LEU A 1 198 ? -24.617 -9.994 35.295 1.00 86.50 198 LEU A N 1
ATOM 1545 C CA . LEU A 1 198 ? -25.862 -9.229 35.428 1.00 86.50 198 LEU A CA 1
ATOM 1546 C C . LEU A 1 198 ? -27.112 -10.058 35.093 1.00 86.50 198 LEU A C 1
ATOM 1548 O O . LEU A 1 198 ? -28.138 -9.910 35.747 1.00 86.50 198 LEU A O 1
ATOM 1552 N N . LYS A 1 199 ? -27.034 -10.950 34.096 1.00 81.06 199 LYS A N 1
ATOM 1553 C CA . LYS A 1 199 ? -28.152 -11.835 33.726 1.00 81.06 199 LYS A CA 1
ATOM 1554 C C . LYS A 1 199 ? -28.330 -13.018 34.682 1.00 81.06 199 LYS A C 1
ATOM 1556 O O . LYS A 1 199 ? -29.459 -13.427 34.911 1.00 81.06 199 LYS A O 1
ATOM 1561 N N . GLY A 1 200 ? -27.241 -13.560 35.228 1.00 67.00 200 GLY A N 1
ATOM 1562 C CA . GLY A 1 200 ? -27.272 -14.685 36.172 1.00 67.00 200 GLY A CA 1
ATOM 1563 C C . GLY A 1 200 ? -27.660 -14.303 37.605 1.00 67.00 200 GLY A C 1
ATOM 1564 O O . GLY A 1 200 ? -28.106 -15.163 38.353 1.00 67.00 200 GLY A O 1
ATOM 1565 N N . GLY A 1 201 ? -27.542 -13.025 37.980 1.00 53.47 201 GLY A N 1
ATOM 1566 C CA . GLY A 1 201 ? -27.833 -12.525 39.330 1.00 53.47 201 GLY A CA 1
ATOM 1567 C C . GLY A 1 201 ? -29.310 -12.273 39.662 1.00 53.47 201 GLY A C 1
ATOM 1568 O O . GLY A 1 201 ? -29.587 -11.678 40.695 1.00 53.47 201 GLY A O 1
ATOM 1569 N N . THR A 1 202 ? -30.267 -12.686 38.822 1.00 48.16 202 THR A N 1
ATOM 1570 C CA . THR A 1 202 ? -31.715 -12.519 39.096 1.00 48.16 202 THR A CA 1
ATOM 1571 C C . THR A 1 202 ? -32.379 -13.722 39.783 1.00 48.16 202 THR A C 1
ATOM 1573 O O . THR A 1 202 ? -33.581 -13.680 40.010 1.00 48.16 202 THR A O 1
ATOM 1576 N N . ASN A 1 203 ? -31.622 -14.759 40.169 1.00 44.03 203 ASN A N 1
ATOM 1577 C CA . ASN A 1 203 ? -32.167 -15.987 40.777 1.00 44.03 203 ASN A CA 1
ATOM 1578 C C . ASN A 1 203 ? -31.638 -16.317 42.188 1.00 44.03 203 ASN A C 1
ATOM 1580 O O . ASN A 1 203 ? -31.726 -17.461 42.617 1.00 44.03 203 ASN A O 1
ATOM 1584 N N . GLU A 1 204 ? -31.146 -15.335 42.944 1.00 41.62 204 GLU A N 1
ATOM 1585 C CA . GLU A 1 204 ? -30.862 -15.510 44.378 1.00 41.62 204 GLU A CA 1
ATOM 1586 C C . GLU A 1 204 ? -31.622 -14.464 45.196 1.00 41.62 204 GLU A C 1
ATOM 1588 O O . GLU A 1 204 ? -31.066 -13.497 45.703 1.00 41.62 204 GLU A O 1
ATOM 1593 N N . THR A 1 205 ? -32.943 -14.612 45.256 1.00 44.38 205 THR A N 1
ATOM 1594 C CA . THR A 1 205 ? -33.778 -14.144 46.376 1.00 44.38 205 THR A CA 1
ATOM 1595 C C . THR A 1 205 ? -35.174 -14.732 46.219 1.00 44.38 205 THR A C 1
ATOM 1597 O O . THR A 1 205 ? -36.033 -14.160 45.546 1.00 44.38 205 THR A O 1
ATOM 1600 N N . LYS A 1 206 ? -35.379 -15.901 46.827 1.00 34.91 206 LYS A N 1
ATOM 1601 C CA . LYS A 1 206 ? -36.588 -16.291 47.561 1.00 34.91 206 LYS A CA 1
ATOM 1602 C C . LYS A 1 206 ? -36.331 -17.592 48.306 1.00 34.91 206 LYS A C 1
ATOM 1604 O O . LYS A 1 206 ? -35.822 -18.532 47.661 1.00 34.91 206 LYS A O 1
#